Protein AF-A0A7L6A7T1-F1 (afdb_monomer_lite)

Sequence (281 aa):
MQYYQGGQGQIAGPGIGKAQQCAGYIPRSDKIANQECEAVNFLARNPQIRPQFNITKNDPMVLGAKNARNNAESFFQSIGINGGTGSSTQCTTKTETTPAQYTTETCSSLREVGTQQCTMGRTVNIDTDANFQCDQTVNAYENLSCDDSTLACTVTGVQLQCASTSTLCASWASSCCWINVTCNAGGSATVQHGDCCGYSYTKVVSNVSQFLSGVTYNPAGAKITCTNTGSCSMTFENYYCSNPSVSIGHYDNVNSFNMSTSPVFSCTEGGGCEALDARTR

Secondary structure (DSSP, 8-state):
---S-TTS--THHHHHHHHHHHHTPPP-S-HHHHHHHHHHHHHHH-TTTS------TT-HHHHHHHHHHHTHHHHHHHTT---SSSTT---------------------------------------TT----TT-------------TTEEEEEEEEEEE---EEEESSTT--TTSEEEEEE-GGG-EEEEEE-TTS-EEEEEESSGGGGGG-EE-STT--EEEE-TTSEEEEEEEEEETTEEEEEEEEEEEEEEEE-EEEEEEEEEETTSHHHHHTT--

Radius of gyration: 33.88 Å; chains: 1; bounding box: 62×64×99 Å

Structure (mmCIF, N/CA/C/O backbone):
data_AF-A0A7L6A7T1-F1
#
_entry.id   AF-A0A7L6A7T1-F1
#
loop_
_atom_site.group_PDB
_atom_site.id
_atom_site.type_symbol
_atom_site.label_atom_id
_atom_site.label_alt_id
_atom_site.label_comp_id
_atom_site.label_asym_id
_atom_site.label_entit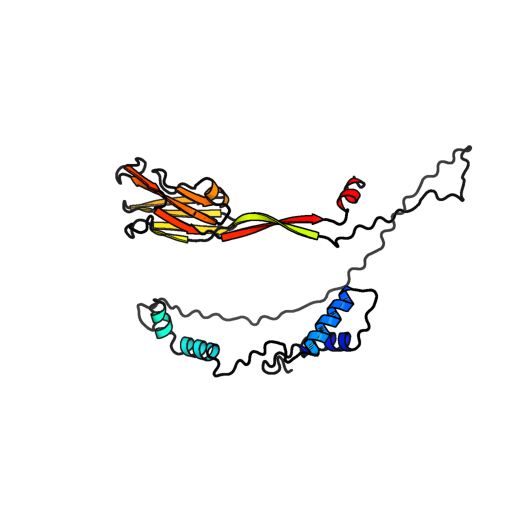y_id
_atom_site.label_seq_id
_atom_site.pdbx_PDB_ins_code
_atom_site.Cartn_x
_atom_site.Cartn_y
_atom_site.Cartn_z
_atom_site.occupancy
_atom_site.B_iso_or_equiv
_atom_site.auth_seq_id
_atom_site.auth_comp_id
_atom_site.auth_asym_id
_atom_site.auth_atom_id
_atom_site.pdbx_PDB_model_num
ATOM 1 N N . MET A 1 1 ? -18.432 -38.131 24.331 1.00 35.09 1 MET A N 1
ATOM 2 C CA . MET A 1 1 ? -18.393 -36.657 24.444 1.00 35.09 1 MET A CA 1
ATOM 3 C C . MET A 1 1 ? -18.720 -36.089 23.076 1.00 35.09 1 MET A C 1
ATOM 5 O O . MET A 1 1 ? -17.991 -36.361 22.132 1.00 35.09 1 MET A O 1
ATOM 9 N N . GLN A 1 2 ? -19.874 -35.440 22.937 1.00 36.31 2 GLN A N 1
ATOM 10 C CA . GLN A 1 2 ? -20.429 -35.034 21.646 1.00 36.31 2 GLN A CA 1
ATOM 11 C C . GLN A 1 2 ? -20.106 -33.551 21.427 1.00 36.31 2 GLN A C 1
ATOM 13 O O . GLN A 1 2 ? -20.861 -32.669 21.825 1.00 36.31 2 GLN A O 1
ATOM 18 N N . TYR A 1 3 ? -18.924 -33.281 20.874 1.00 47.97 3 TYR A N 1
ATOM 19 C CA . TYR A 1 3 ? -18.510 -31.933 20.498 1.00 47.97 3 TYR A CA 1
ATOM 20 C C . TYR A 1 3 ? -19.147 -31.594 19.146 1.00 47.97 3 TYR A C 1
ATOM 22 O O . TYR A 1 3 ? -18.891 -32.272 18.158 1.00 47.97 3 TYR A O 1
ATOM 30 N N . TYR A 1 4 ? -19.996 -30.562 19.141 1.00 47.19 4 TYR A N 1
ATOM 31 C CA . TYR A 1 4 ? -20.752 -30.039 17.996 1.00 47.19 4 TYR A CA 1
ATOM 32 C C . TYR A 1 4 ? -21.776 -31.013 17.376 1.00 47.19 4 TYR A C 1
ATOM 34 O O . TYR A 1 4 ? -21.453 -31.880 16.572 1.00 47.19 4 TYR A O 1
ATOM 42 N N . GLN A 1 5 ? -23.054 -30.801 17.713 1.00 48.88 5 GLN A N 1
ATOM 43 C CA . GLN A 1 5 ? -24.262 -31.462 17.184 1.00 48.88 5 GLN A CA 1
ATOM 44 C C . GLN A 1 5 ? -24.463 -31.233 15.663 1.00 48.88 5 GLN A C 1
ATOM 46 O O . GLN A 1 5 ? -25.400 -30.562 15.233 1.00 48.88 5 GLN A O 1
ATOM 51 N N . GLY A 1 6 ? -23.552 -31.736 14.827 1.00 52.94 6 GLY A N 1
ATOM 52 C CA . GLY A 1 6 ? -23.732 -31.852 13.375 1.00 52.94 6 GLY A CA 1
ATOM 53 C C . GLY A 1 6 ? -23.963 -30.543 12.609 1.00 52.94 6 GLY A C 1
ATOM 54 O O . GLY A 1 6 ? -24.599 -30.573 11.563 1.00 52.94 6 GLY A O 1
ATOM 55 N N . GLY A 1 7 ? -23.493 -29.396 13.112 1.00 51.34 7 GLY A N 1
ATOM 56 C CA . GLY A 1 7 ? -23.615 -28.117 12.399 1.00 51.34 7 GLY A CA 1
ATOM 57 C C . GLY A 1 7 ? -24.994 -27.449 12.477 1.00 51.34 7 GLY A C 1
ATOM 58 O O . GLY A 1 7 ? -25.223 -26.467 11.783 1.00 51.34 7 GLY A O 1
ATOM 59 N N . GLN A 1 8 ? -25.898 -27.890 13.360 1.00 52.53 8 GLN A N 1
ATOM 60 C CA . GLN A 1 8 ? -27.244 -27.302 13.504 1.00 52.53 8 GLN A CA 1
ATOM 61 C C . GLN A 1 8 ? -27.285 -25.918 14.196 1.00 52.53 8 GLN A C 1
ATOM 63 O O . GLN A 1 8 ? -28.316 -25.508 14.730 1.00 52.53 8 GLN A O 1
ATOM 68 N N . GLY A 1 9 ? -26.165 -25.188 14.263 1.00 53.06 9 GLY A N 1
ATOM 69 C CA . GLY A 1 9 ? -26.117 -23.851 14.874 1.00 53.06 9 GLY A CA 1
ATOM 70 C C . GLY A 1 9 ? -26.497 -23.807 16.366 1.00 53.06 9 GLY A C 1
ATOM 71 O O . GLY A 1 9 ? -26.798 -22.739 16.907 1.00 53.06 9 GLY A O 1
ATOM 72 N N . GLN A 1 10 ? -26.524 -24.945 17.067 1.00 53.91 10 GLN A N 1
ATOM 73 C CA . GLN A 1 10 ? -26.801 -24.988 18.502 1.00 53.91 10 GLN A CA 1
ATOM 74 C C . GLN A 1 10 ? -25.532 -24.678 19.309 1.00 53.91 10 GLN A C 1
ATOM 76 O O . GLN A 1 10 ? -24.832 -25.568 19.784 1.00 53.91 10 GLN A O 1
ATOM 81 N N . ILE A 1 11 ? -25.296 -23.385 19.545 1.00 55.25 11 ILE A N 1
ATOM 82 C CA . ILE A 1 11 ? -24.366 -22.860 20.568 1.00 55.25 11 ILE A CA 1
ATOM 83 C C . ILE A 1 11 ? -24.752 -23.268 22.004 1.00 55.25 11 ILE A C 1
ATOM 85 O O . ILE A 1 11 ? -24.027 -22.991 22.954 1.00 55.25 11 ILE A O 1
ATOM 89 N N . ALA A 1 12 ? -25.892 -23.947 22.169 1.00 55.72 12 ALA A N 1
ATOM 90 C CA . ALA A 1 12 ? -26.369 -24.441 23.447 1.00 55.72 12 ALA A CA 1
ATOM 91 C C . ALA A 1 12 ? -25.418 -25.464 24.084 1.00 55.72 12 ALA A C 1
ATOM 93 O O . ALA A 1 12 ? -25.418 -25.551 25.293 1.00 55.72 12 ALA A O 1
ATOM 94 N N . GLY A 1 13 ? -24.582 -26.199 23.340 1.00 58.09 13 GLY A N 1
ATOM 95 C CA . GLY A 1 13 ? -23.647 -27.163 23.947 1.00 58.09 13 GLY A CA 1
ATOM 96 C C . GLY A 1 13 ? -22.608 -26.506 24.877 1.00 58.09 13 GLY A C 1
ATOM 97 O O . GLY A 1 13 ? -22.586 -26.819 26.065 1.00 58.09 13 GLY A O 1
ATOM 98 N N . PRO A 1 14 ? -21.783 -25.565 24.379 1.00 53.62 14 PRO A N 1
ATOM 99 C CA . PRO A 1 14 ? -20.828 -24.811 25.204 1.00 53.62 14 PRO A CA 1
ATOM 100 C C . PRO A 1 14 ? -21.473 -23.725 26.085 1.00 53.62 14 PRO A C 1
ATOM 102 O O . PRO A 1 14 ? -20.856 -23.268 27.041 1.00 53.62 14 PRO A O 1
ATOM 105 N N . GLY A 1 15 ? -22.701 -23.296 25.768 1.00 59.22 15 GLY A N 1
ATOM 106 C CA . GLY A 1 15 ? -23.404 -22.197 26.442 1.00 59.22 15 GLY A CA 1
ATOM 107 C C . GLY A 1 15 ? -24.593 -22.607 27.317 1.00 59.22 15 GLY A C 1
ATOM 108 O O . GLY A 1 15 ? -25.330 -21.723 27.757 1.00 59.22 15 GLY A O 1
ATOM 109 N N . ILE A 1 16 ? -24.819 -23.908 27.567 1.00 70.25 16 ILE A N 1
ATOM 110 C CA . ILE A 1 16 ? -26.047 -24.387 28.233 1.00 70.25 16 ILE A CA 1
ATOM 111 C C . ILE A 1 16 ? -26.211 -23.791 29.629 1.00 70.25 16 ILE A C 1
ATOM 113 O O . ILE A 1 16 ? -27.320 -23.431 30.009 1.00 70.25 16 ILE A O 1
ATOM 117 N N . GLY A 1 17 ? -25.101 -23.621 30.355 1.00 71.38 17 GLY A N 1
ATOM 118 C CA . GLY A 1 17 ? -25.102 -23.050 31.699 1.00 71.38 17 GLY A CA 1
ATOM 119 C C . GLY A 1 17 ? -25.597 -21.605 31.707 1.00 71.38 17 GLY A C 1
ATOM 120 O O . GLY A 1 17 ? -26.516 -21.281 32.453 1.00 71.38 17 GLY A O 1
ATOM 121 N N . LYS A 1 18 ? -25.068 -20.750 30.820 1.00 75.00 18 LYS A N 1
ATOM 122 C CA . LYS A 1 18 ? -25.508 -19.348 30.701 1.00 75.00 18 LYS A CA 1
ATOM 123 C C . LYS A 1 18 ? -26.944 -19.254 30.174 1.00 75.00 18 LYS A C 1
ATOM 125 O O . LYS A 1 18 ? -27.714 -18.433 30.662 1.00 75.00 18 LYS A O 1
ATOM 130 N N . ALA A 1 19 ? -27.340 -20.125 29.241 1.00 75.62 19 ALA A N 1
ATOM 131 C CA . ALA A 1 19 ? -28.717 -20.188 28.747 1.00 75.62 19 ALA A CA 1
ATOM 132 C C . ALA A 1 19 ? -29.717 -20.588 29.847 1.00 75.62 19 ALA A C 1
ATOM 134 O O . ALA A 1 19 ? -30.770 -19.969 29.968 1.00 75.62 19 ALA A O 1
ATOM 135 N N . GLN A 1 20 ? -29.380 -21.571 30.686 1.00 78.75 20 GLN A N 1
ATOM 136 C CA . GLN A 1 20 ? -30.202 -21.979 31.831 1.00 78.75 20 GLN A CA 1
ATOM 137 C C . GLN A 1 20 ? -30.249 -20.902 32.922 1.00 78.75 20 GLN A C 1
ATOM 139 O O . GLN A 1 20 ? -31.320 -20.628 33.457 1.00 78.75 20 GLN A O 1
ATOM 144 N N . GLN A 1 21 ? -29.117 -20.257 33.216 1.00 81.12 21 GLN A N 1
ATOM 145 C CA . GLN A 1 21 ? -29.049 -19.150 34.176 1.00 81.12 21 GLN A CA 1
ATOM 146 C C . GLN A 1 21 ? -29.912 -17.961 33.737 1.00 81.12 21 GLN A C 1
ATOM 148 O O . GLN A 1 21 ? -30.674 -17.426 34.539 1.00 81.12 21 GLN A O 1
ATOM 153 N N . CYS A 1 22 ? -29.844 -17.576 32.460 1.00 84.56 22 CYS A N 1
ATOM 154 C CA . CYS A 1 22 ? -30.626 -16.461 31.933 1.00 84.56 22 CYS A CA 1
ATOM 155 C C . CYS A 1 22 ? -32.105 -16.800 31.694 1.00 84.56 22 CYS A C 1
ATOM 157 O O . CYS A 1 22 ?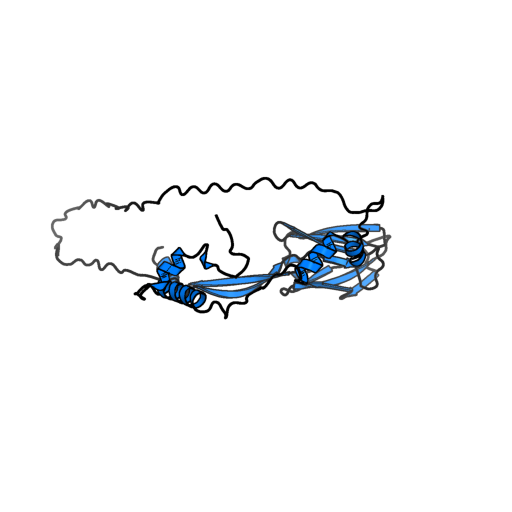 -32.936 -15.893 31.714 1.00 84.56 22 CYS A O 1
ATOM 159 N N . ALA A 1 23 ? -32.470 -18.077 31.534 1.00 81.19 23 ALA A N 1
ATOM 160 C CA . ALA A 1 23 ? -33.864 -18.491 31.353 1.00 81.19 23 ALA A CA 1
ATOM 161 C C . ALA A 1 23 ? -34.757 -18.178 32.569 1.00 81.19 23 ALA A C 1
ATOM 163 O O . ALA A 1 23 ? -35.944 -17.906 32.394 1.00 81.19 23 ALA A O 1
ATOM 164 N N . GLY A 1 24 ? -34.192 -18.209 33.783 1.00 81.06 24 GLY A N 1
ATOM 165 C CA . GLY A 1 24 ? -34.877 -17.869 35.038 1.00 81.06 24 GLY A CA 1
ATOM 166 C C . GLY A 1 24 ? -34.489 -16.506 35.621 1.00 81.06 24 GLY A C 1
ATOM 167 O O . GLY A 1 24 ? -34.854 -16.205 36.757 1.00 81.06 24 GLY A O 1
ATOM 168 N N . TYR A 1 25 ? -33.716 -15.703 34.887 1.00 83.81 25 TYR A N 1
ATOM 169 C CA . TYR A 1 25 ? -33.207 -14.427 35.379 1.00 83.81 25 TYR A CA 1
ATOM 170 C C . TYR A 1 25 ? -34.323 -13.378 35.465 1.00 83.81 25 TYR A C 1
ATOM 172 O O . TYR A 1 25 ? -35.0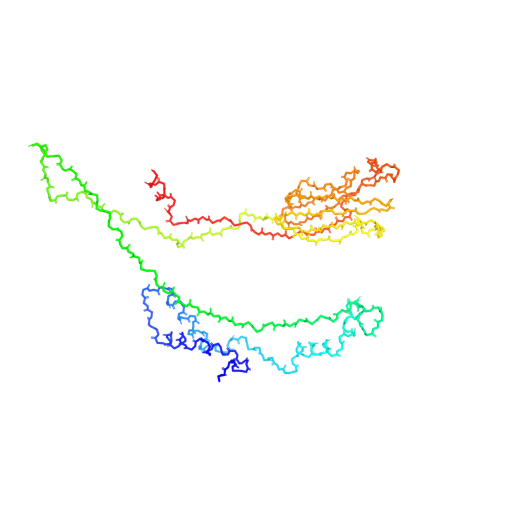42 -13.133 34.497 1.00 83.81 25 TYR A O 1
ATOM 180 N N . ILE A 1 26 ? -34.448 -12.745 36.634 1.00 84.62 26 ILE A N 1
ATOM 181 C CA . ILE A 1 26 ? -35.367 -11.629 36.878 1.00 84.62 26 ILE A CA 1
ATOM 182 C C . ILE A 1 26 ? -34.528 -10.346 36.879 1.00 84.62 26 ILE A C 1
ATOM 184 O O . ILE A 1 26 ? -33.598 -10.282 37.688 1.00 84.62 26 ILE A O 1
ATOM 188 N N . PRO A 1 27 ? -34.842 -9.343 36.035 1.00 84.12 27 PRO A N 1
ATOM 189 C CA . PRO A 1 27 ? -34.082 -8.102 35.966 1.00 84.12 27 PRO A CA 1
ATOM 190 C C . PRO A 1 27 ? -33.928 -7.403 37.321 1.00 84.12 27 PRO A C 1
ATOM 192 O O . PRO A 1 27 ? -34.887 -7.302 38.090 1.00 84.12 27 PRO A O 1
ATOM 195 N N . ARG A 1 28 ? -32.717 -6.919 37.618 1.00 80.06 28 ARG A N 1
ATOM 196 C CA . ARG A 1 28 ? -32.387 -6.183 38.857 1.00 80.06 28 ARG A CA 1
ATOM 197 C C . ARG A 1 28 ? -31.705 -4.851 38.526 1.00 80.06 28 ARG A C 1
ATOM 199 O O . ARG A 1 28 ? -31.770 -4.382 37.395 1.00 80.06 28 ARG A O 1
ATOM 206 N N . SER A 1 29 ? -31.081 -4.208 39.511 1.00 88.25 29 SER A N 1
ATOM 207 C CA . SER A 1 29 ? -30.381 -2.926 39.337 1.00 88.25 29 SER A CA 1
ATOM 208 C C . SER A 1 29 ? -29.180 -2.991 38.383 1.00 88.25 29 SER A C 1
ATOM 210 O O . SER A 1 29 ? -28.767 -1.956 37.865 1.00 88.25 29 SER A O 1
ATOM 212 N N . ASP A 1 30 ? -28.631 -4.182 38.135 1.00 86.44 30 ASP A N 1
ATOM 213 C CA . ASP A 1 30 ? -27.518 -4.394 37.212 1.00 86.44 30 ASP A CA 1
ATOM 214 C C . ASP A 1 30 ? -27.997 -4.379 35.752 1.00 86.44 30 ASP A C 1
ATOM 216 O O . ASP A 1 30 ? -28.515 -5.364 35.220 1.00 86.44 30 ASP A O 1
ATOM 220 N N . LYS A 1 31 ? -27.812 -3.231 35.095 1.00 82.88 31 LYS A N 1
ATOM 221 C CA . LYS A 1 31 ? -28.214 -3.022 33.700 1.00 82.88 31 LYS A CA 1
ATOM 222 C C . LYS A 1 31 ? -27.443 -3.910 32.719 1.00 82.88 31 LYS A C 1
ATOM 224 O O . LYS A 1 31 ? -28.012 -4.288 31.698 1.00 82.88 31 LYS A O 1
ATOM 229 N N . ILE A 1 32 ? -26.193 -4.257 33.029 1.00 80.88 32 ILE A N 1
ATOM 230 C CA . ILE A 1 32 ? -25.344 -5.081 32.161 1.00 80.88 32 ILE A CA 1
ATOM 231 C C . ILE A 1 32 ? -25.842 -6.525 32.208 1.00 80.88 32 ILE A C 1
ATOM 233 O O . ILE A 1 32 ? -26.124 -7.116 31.166 1.00 80.88 32 ILE A O 1
ATOM 237 N N . ALA A 1 33 ? -26.066 -7.065 33.408 1.00 79.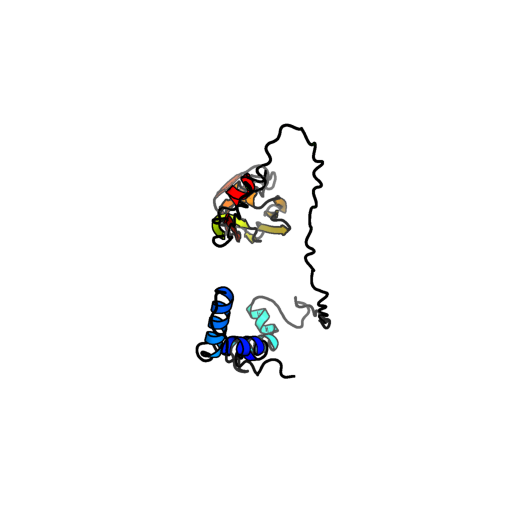00 33 ALA A N 1
ATOM 238 C CA . ALA A 1 33 ? -26.611 -8.411 33.571 1.00 79.00 33 ALA A CA 1
ATOM 239 C C . ALA A 1 33 ? -28.017 -8.561 32.953 1.00 79.00 33 ALA A C 1
ATOM 241 O O . ALA A 1 33 ? -28.321 -9.602 32.362 1.00 79.00 33 ALA A O 1
ATOM 242 N N . ASN A 1 34 ? -28.851 -7.515 33.027 1.00 85.12 34 ASN A N 1
ATOM 243 C CA . ASN A 1 34 ? -30.158 -7.486 32.364 1.00 85.12 34 ASN A CA 1
ATOM 244 C C . ASN A 1 34 ? -30.016 -7.617 30.840 1.00 85.12 34 ASN A C 1
ATOM 246 O O . ASN A 1 34 ? -30.621 -8.506 30.240 1.00 85.12 34 ASN A O 1
ATOM 250 N N . GLN A 1 35 ? -29.179 -6.776 30.227 1.00 88.12 35 GLN A N 1
ATOM 251 C CA . GLN A 1 35 ? -28.970 -6.766 28.779 1.00 88.12 35 GLN A CA 1
ATOM 252 C C . GLN A 1 35 ? -28.359 -8.083 28.275 1.00 88.12 35 GLN A C 1
ATOM 254 O O . GLN A 1 35 ? -28.774 -8.612 27.241 1.00 88.12 35 GLN A O 1
ATOM 259 N N . GLU A 1 36 ? -27.405 -8.651 29.017 1.00 84.12 36 GLU A N 1
ATOM 260 C CA . GLU A 1 36 ? -26.810 -9.946 28.684 1.00 84.12 36 GLU A CA 1
ATOM 261 C C . GLU A 1 36 ? -27.856 -11.063 28.653 1.00 84.12 36 GLU A C 1
ATOM 263 O O . GLU A 1 36 ? -27.923 -11.832 27.689 1.00 84.12 36 GLU A O 1
ATOM 268 N N . CYS A 1 37 ? -28.686 -11.169 29.693 1.00 87.62 37 CYS A N 1
ATOM 269 C CA . CYS A 1 37 ? -29.686 -12.227 29.752 1.00 87.62 37 CYS A CA 1
ATOM 270 C C . CYS A 1 37 ? -30.842 -12.016 28.771 1.00 87.62 37 CYS A C 1
ATOM 272 O O . CYS A 1 37 ? -31.391 -13.001 28.271 1.00 87.62 37 CYS A O 1
ATOM 274 N N . GLU A 1 38 ? -31.169 -10.775 28.415 1.00 85.56 38 GLU A N 1
ATOM 275 C CA . GLU A 1 38 ? -32.084 -10.475 27.309 1.00 85.56 38 GLU A CA 1
ATOM 276 C C . GLU A 1 38 ? -31.533 -10.967 25.968 1.00 85.56 38 GLU A C 1
ATOM 278 O O . GLU A 1 38 ? -32.238 -11.670 25.240 1.00 85.56 38 GLU A O 1
ATOM 283 N N . ALA A 1 39 ? -30.262 -10.690 25.665 1.00 83.31 39 ALA A N 1
ATOM 284 C CA . ALA A 1 39 ? -29.622 -11.149 24.434 1.00 83.31 39 ALA A CA 1
ATOM 285 C C . ALA A 1 39 ? -29.552 -12.685 24.360 1.00 83.31 39 ALA A C 1
ATOM 287 O O . ALA A 1 39 ? -29.892 -13.282 23.335 1.00 83.31 39 ALA A O 1
ATOM 288 N N . VAL A 1 40 ? -29.177 -13.346 25.461 1.00 83.88 40 VAL A N 1
ATOM 289 C CA . VAL A 1 40 ? -29.134 -14.817 25.545 1.00 83.88 40 VAL A CA 1
ATOM 290 C C . VAL A 1 40 ? -30.527 -15.419 25.338 1.00 83.88 40 VAL A C 1
ATOM 292 O O . VAL A 1 40 ? -30.684 -16.353 24.547 1.00 83.88 40 VAL A O 1
ATOM 295 N N . ASN A 1 41 ? -31.554 -14.866 25.986 1.00 83.31 41 ASN A N 1
ATOM 296 C CA . ASN A 1 41 ? -32.933 -15.334 25.834 1.00 83.31 41 ASN A CA 1
ATOM 297 C C . ASN A 1 41 ? -33.485 -15.071 24.428 1.00 83.31 41 ASN A C 1
ATOM 299 O O . ASN A 1 41 ? -34.208 -15.913 23.889 1.00 83.31 41 ASN A O 1
ATOM 303 N N . PHE A 1 42 ? -33.121 -13.949 23.808 1.00 83.06 42 PHE A N 1
ATOM 304 C CA . PHE A 1 42 ? -33.477 -13.644 22.427 1.00 83.06 42 PHE A CA 1
ATOM 305 C C . PHE A 1 42 ? -32.893 -14.684 21.464 1.00 83.06 42 PHE A C 1
ATOM 307 O O . PHE A 1 42 ? -33.628 -15.250 20.653 1.00 83.06 42 PHE A O 1
ATOM 314 N N . LEU A 1 43 ? -31.603 -15.004 21.591 1.00 77.50 43 LEU A N 1
ATOM 315 C CA . LEU A 1 43 ? -30.941 -16.010 20.755 1.00 77.50 43 LEU A CA 1
ATOM 316 C C . LEU A 1 43 ? -31.502 -17.423 20.980 1.00 77.50 43 LEU A C 1
ATOM 318 O O . LEU A 1 43 ? -31.633 -18.188 20.022 1.00 77.50 43 LEU A O 1
ATOM 322 N N . ALA A 1 44 ? -31.856 -17.767 22.222 1.00 76.62 44 ALA A N 1
ATOM 323 C CA . ALA A 1 44 ? -32.414 -19.071 22.578 1.00 76.62 44 ALA A CA 1
ATOM 324 C C . ALA A 1 44 ? -33.847 -19.275 22.056 1.00 76.62 44 ALA A C 1
ATOM 326 O O . ALA A 1 44 ? -34.188 -20.371 21.611 1.00 76.62 44 ALA A O 1
ATOM 327 N N . ARG A 1 45 ? -34.685 -18.230 22.087 1.00 77.56 45 ARG A N 1
ATOM 328 C CA . ARG A 1 45 ? -36.097 -18.295 21.663 1.00 77.56 45 ARG A CA 1
ATOM 329 C C . ARG A 1 45 ? -36.302 -18.117 20.163 1.00 77.56 45 ARG A C 1
ATOM 331 O O . ARG A 1 45 ? -37.347 -18.508 19.655 1.00 77.56 45 ARG A O 1
ATOM 338 N N . ASN A 1 46 ? -35.309 -17.585 19.452 1.00 72.69 46 ASN A N 1
ATOM 339 C CA . ASN A 1 46 ? -35.399 -17.312 18.018 1.00 72.69 46 ASN A CA 1
ATOM 340 C C . ASN A 1 46 ? -34.417 -18.155 17.181 1.00 72.69 46 ASN A C 1
ATOM 342 O O . ASN A 1 46 ? -33.669 -17.609 16.366 1.00 72.69 46 ASN A O 1
ATOM 346 N N . PRO A 1 47 ? -34.402 -19.499 17.313 1.00 67.31 47 PRO A N 1
ATOM 347 C CA . PRO A 1 47 ? -33.421 -20.326 16.620 1.00 67.31 47 PRO A CA 1
ATOM 348 C C . PRO A 1 47 ? -33.585 -20.321 15.094 1.00 67.31 47 PRO A C 1
ATOM 350 O O . PRO A 1 47 ? -32.614 -20.610 14.397 1.00 67.31 47 PRO A O 1
ATOM 353 N N . GLN A 1 48 ? -34.782 -19.987 14.600 1.00 64.56 48 GLN A N 1
ATOM 354 C CA . GLN A 1 48 ? -35.151 -19.949 13.180 1.00 64.56 48 GLN A CA 1
ATOM 355 C C . GLN A 1 48 ? -34.778 -18.630 12.480 1.00 64.56 48 GLN A C 1
ATOM 357 O O . GLN A 1 48 ? -34.682 -18.597 11.262 1.00 64.56 48 GLN A O 1
ATOM 362 N N . ILE A 1 49 ? -34.558 -17.546 13.237 1.00 66.88 49 ILE A N 1
ATOM 363 C CA . ILE A 1 49 ? -34.165 -16.230 12.689 1.00 66.88 49 ILE A CA 1
ATOM 364 C C . ILE A 1 49 ? -32.640 -16.156 12.508 1.00 66.88 49 ILE A C 1
ATOM 366 O O . ILE A 1 49 ? -32.107 -15.287 11.823 1.00 66.88 49 ILE A O 1
ATOM 370 N N . ARG A 1 50 ? -31.909 -17.097 13.113 1.00 65.19 50 ARG A N 1
ATOM 371 C CA . ARG A 1 50 ? -30.465 -17.211 12.935 1.00 65.19 50 ARG A CA 1
ATOM 372 C C . ARG A 1 50 ? -30.181 -17.765 11.538 1.00 65.19 50 ARG A C 1
ATOM 374 O O . ARG A 1 50 ? -30.780 -18.783 11.189 1.00 65.19 50 ARG A O 1
ATOM 381 N N . PRO A 1 51 ? -29.253 -17.171 10.770 1.00 61.34 51 PRO A N 1
ATOM 382 C CA . PRO A 1 51 ? -28.783 -17.761 9.525 1.00 61.34 51 PRO A CA 1
ATOM 383 C C . PRO A 1 51 ? -28.302 -19.194 9.778 1.00 61.34 51 PRO A C 1
ATOM 385 O O . PRO A 1 51 ? -27.291 -19.418 10.445 1.00 61.34 51 PRO A O 1
ATOM 388 N N . GLN A 1 52 ? -29.065 -20.177 9.301 1.00 62.41 52 GLN A N 1
ATOM 389 C CA . GLN A 1 52 ? -28.668 -21.576 9.359 1.00 62.41 52 GLN A CA 1
ATOM 390 C C . GLN A 1 52 ? -27.905 -21.899 8.082 1.00 62.41 52 GLN A C 1
ATOM 392 O O . GLN A 1 52 ? -28.475 -21.950 6.994 1.00 62.41 52 GLN A O 1
ATOM 397 N N . PHE A 1 53 ? -26.601 -22.111 8.216 1.00 65.56 53 PHE A N 1
ATOM 398 C CA . PHE A 1 53 ? -25.773 -22.566 7.109 1.00 65.56 53 PHE A CA 1
ATOM 399 C C . PHE A 1 53 ? -25.856 -24.088 7.037 1.00 65.56 53 PHE A C 1
ATOM 401 O O . PHE A 1 53 ? -25.281 -24.793 7.865 1.00 65.56 53 PHE A O 1
ATOM 408 N N . ASN A 1 54 ? -26.593 -24.603 6.055 1.00 64.62 54 ASN A N 1
ATOM 409 C CA . ASN A 1 54 ? -26.650 -26.037 5.803 1.00 64.62 54 ASN A CA 1
ATOM 410 C C . ASN A 1 54 ? -25.491 -26.448 4.887 1.00 64.62 54 ASN A C 1
ATOM 412 O O . ASN A 1 54 ? -25.648 -26.555 3.671 1.00 64.62 54 ASN A O 1
ATOM 416 N N . ILE A 1 55 ? -24.314 -26.655 5.479 1.00 66.88 55 ILE A N 1
ATOM 417 C CA . ILE A 1 55 ? -23.129 -27.103 4.743 1.00 66.88 55 ILE A CA 1
ATOM 418 C C . ILE A 1 55 ? -23.265 -28.606 4.497 1.00 66.88 55 ILE A C 1
ATOM 420 O O . ILE A 1 55 ? -22.980 -29.436 5.361 1.00 66.88 55 ILE A O 1
ATOM 424 N N . THR A 1 56 ? -23.723 -28.970 3.303 1.00 75.19 56 THR A N 1
ATOM 425 C CA . THR A 1 56 ? -23.848 -30.375 2.896 1.00 75.19 56 THR A CA 1
ATOM 426 C C . THR A 1 56 ? -22.628 -30.830 2.096 1.00 75.19 56 THR A C 1
ATOM 428 O O . THR A 1 56 ? -21.844 -30.030 1.591 1.00 75.19 56 THR A O 1
ATOM 431 N N . LYS A 1 57 ? -22.474 -32.146 1.896 1.00 70.81 57 LYS A N 1
ATOM 432 C CA . LYS A 1 57 ? -21.412 -32.701 1.031 1.00 70.81 57 LYS A CA 1
ATOM 433 C C . LYS A 1 57 ? -21.461 -32.203 -0.424 1.00 70.81 57 LYS A C 1
ATOM 435 O O . LYS A 1 57 ? -20.466 -32.374 -1.126 1.00 70.81 57 LYS A O 1
ATOM 440 N N . ASN A 1 58 ? -22.605 -31.651 -0.836 1.00 79.88 58 ASN A N 1
ATOM 441 C CA . ASN A 1 58 ? -22.883 -31.118 -2.165 1.00 79.88 58 ASN A CA 1
ATOM 442 C C . ASN A 1 58 ? -22.852 -29.579 -2.199 1.00 79.88 58 ASN A C 1
ATOM 444 O O . ASN A 1 58 ? -23.202 -28.995 -3.219 1.00 79.88 58 ASN A O 1
ATOM 448 N N . ASP A 1 59 ? -22.479 -28.920 -1.098 1.00 80.75 59 ASP A N 1
ATOM 449 C CA . ASP A 1 59 ? -22.308 -27.470 -1.064 1.00 80.75 59 ASP A CA 1
ATOM 450 C C . ASP A 1 59 ? -21.250 -27.047 -2.110 1.00 80.75 59 ASP A C 1
ATOM 452 O O . ASP A 1 59 ? -20.175 -27.657 -2.150 1.00 80.75 59 ASP A O 1
ATOM 456 N N . PRO A 1 60 ? -21.516 -26.039 -2.962 1.00 79.25 60 PRO A N 1
ATOM 457 C CA . PRO A 1 60 ? -20.584 -25.586 -3.995 1.00 79.25 60 PRO A CA 1
ATOM 458 C C . PRO A 1 60 ? -19.186 -25.238 -3.473 1.00 79.25 60 PRO A C 1
ATOM 460 O O . PRO A 1 60 ? -18.205 -25.513 -4.161 1.00 79.25 60 PRO A O 1
ATOM 463 N N . MET A 1 61 ? -19.064 -24.703 -2.254 1.00 77.19 61 MET A N 1
ATOM 464 C CA . MET A 1 61 ? -17.763 -24.433 -1.630 1.00 77.19 61 MET A CA 1
ATOM 465 C C . MET A 1 61 ? -17.037 -25.731 -1.263 1.00 77.19 61 MET A C 1
ATOM 467 O O . MET A 1 61 ? -15.837 -25.866 -1.503 1.00 77.19 61 MET A O 1
ATOM 471 N N . VAL A 1 62 ? -17.761 -26.717 -0.724 1.00 82.12 62 VAL A N 1
ATOM 472 C CA . VAL A 1 62 ? -17.207 -28.035 -0.365 1.00 82.12 62 VAL A CA 1
ATOM 473 C C . VAL A 1 62 ? -16.814 -28.819 -1.617 1.00 82.12 62 VAL A C 1
ATOM 475 O O . VAL A 1 62 ? -15.766 -29.468 -1.641 1.00 82.12 62 VAL A O 1
ATOM 478 N N . LEU A 1 63 ? -17.631 -28.761 -2.668 1.00 84.25 63 LEU A N 1
ATOM 479 C CA . LEU A 1 63 ? -17.340 -29.381 -3.959 1.00 84.25 63 LEU A CA 1
ATOM 480 C C . LEU A 1 63 ? -16.180 -28.682 -4.667 1.00 84.25 63 LEU A C 1
ATOM 482 O O . LEU A 1 63 ? -15.297 -29.369 -5.173 1.00 84.25 63 LEU A O 1
ATOM 486 N N . GLY A 1 64 ? -16.139 -27.349 -4.648 1.00 78.25 64 GLY A N 1
ATOM 487 C CA . GLY A 1 64 ? -15.042 -26.553 -5.196 1.00 78.25 64 GLY A CA 1
ATOM 488 C C . GLY A 1 64 ? -13.715 -26.873 -4.514 1.00 78.25 64 GLY A C 1
ATOM 489 O O . GLY A 1 64 ? -12.737 -27.177 -5.192 1.00 78.25 64 GLY A O 1
ATOM 490 N N . ALA A 1 65 ? -13.698 -26.935 -3.180 1.00 78.75 65 ALA A N 1
ATOM 491 C CA . ALA A 1 65 ? -12.514 -27.323 -2.415 1.00 78.75 65 ALA A CA 1
ATOM 492 C C . ALA A 1 65 ? -12.068 -28.767 -2.707 1.00 78.75 65 ALA A C 1
ATOM 494 O O . ALA A 1 65 ? -10.876 -29.031 -2.869 1.00 78.75 65 ALA A O 1
ATOM 495 N N . LYS A 1 66 ? -13.008 -29.719 -2.818 1.00 80.38 66 LYS A N 1
ATOM 496 C CA . LYS A 1 66 ? -12.693 -31.108 -3.200 1.00 80.38 66 LYS A CA 1
ATOM 497 C C . LYS A 1 66 ? -12.159 -31.207 -4.626 1.00 80.38 66 LYS A C 1
ATOM 499 O O . LYS A 1 66 ? -11.230 -31.971 -4.863 1.00 80.38 66 LYS A O 1
ATOM 504 N N . ASN A 1 67 ? -12.731 -30.453 -5.559 1.00 78.50 67 ASN A N 1
ATOM 505 C CA . ASN A 1 67 ? -12.294 -30.434 -6.948 1.00 78.50 67 ASN A CA 1
ATOM 506 C C . ASN A 1 67 ? -10.890 -29.826 -7.063 1.00 78.50 67 ASN A C 1
ATOM 508 O O . ASN A 1 67 ? -10.011 -30.466 -7.627 1.00 78.50 67 ASN A O 1
ATOM 512 N N . ALA A 1 68 ? -10.643 -28.681 -6.422 1.00 73.88 68 ALA A N 1
ATOM 513 C CA . ALA A 1 68 ? -9.318 -28.067 -6.364 1.00 73.88 68 ALA A CA 1
ATOM 514 C C . ALA A 1 68 ? -8.279 -29.001 -5.723 1.00 73.88 68 ALA A C 1
ATOM 516 O O . ALA A 1 68 ? -7.159 -29.097 -6.206 1.00 73.88 68 ALA A O 1
ATOM 517 N N . ARG A 1 69 ? -8.649 -29.751 -4.676 1.00 74.19 69 ARG A N 1
ATOM 518 C CA . ARG A 1 69 ? -7.762 -30.752 -4.063 1.00 74.19 69 ARG A CA 1
ATOM 519 C C . ARG A 1 69 ? -7.461 -31.929 -4.996 1.00 74.19 69 ARG A C 1
ATOM 521 O O . ARG A 1 69 ? -6.316 -32.361 -5.066 1.00 74.19 69 ARG A O 1
ATOM 528 N N . ASN A 1 70 ? -8.474 -32.472 -5.668 1.00 77.44 70 ASN A N 1
ATOM 529 C CA . ASN A 1 70 ? -8.325 -33.666 -6.505 1.00 77.44 70 ASN A CA 1
ATOM 530 C C . ASN A 1 70 ? -7.707 -33.358 -7.878 1.00 77.44 70 ASN A C 1
ATOM 532 O O . ASN A 1 70 ? -7.062 -34.225 -8.453 1.00 77.44 70 ASN A O 1
ATOM 536 N N . ASN A 1 71 ? -7.880 -32.133 -8.382 1.00 70.81 71 ASN A N 1
ATOM 537 C CA . ASN A 1 71 ? -7.408 -31.672 -9.690 1.00 70.81 71 ASN A CA 1
ATOM 538 C C . ASN A 1 71 ? -6.479 -30.458 -9.547 1.00 70.81 71 ASN A C 1
ATOM 540 O O . ASN A 1 71 ? -6.542 -29.514 -10.341 1.00 70.81 71 ASN A O 1
ATOM 544 N N . ALA A 1 72 ? -5.633 -30.481 -8.515 1.00 66.25 72 ALA A N 1
ATOM 545 C CA . ALA A 1 72 ? -4.778 -29.366 -8.121 1.00 66.25 72 ALA A CA 1
ATOM 546 C C . ALA A 1 72 ? -3.956 -28.810 -9.291 1.00 66.25 72 ALA A C 1
ATOM 548 O O . ALA A 1 72 ? -3.865 -27.601 -9.455 1.00 66.25 72 ALA A O 1
ATOM 549 N N . GLU A 1 73 ? -3.447 -29.684 -10.161 1.00 70.31 73 GLU A N 1
ATOM 550 C CA . GLU A 1 73 ? -2.691 -29.316 -11.360 1.00 70.31 73 GLU A CA 1
ATOM 551 C C . GLU A 1 73 ? -3.459 -28.359 -12.289 1.00 70.31 73 GLU A C 1
ATOM 553 O O . GLU A 1 73 ? -2.987 -27.265 -12.591 1.00 70.31 73 GLU A O 1
ATOM 558 N N . SER A 1 74 ? -4.686 -28.726 -12.666 1.00 67.19 74 SER A N 1
ATOM 559 C CA . SER A 1 74 ? -5.546 -27.900 -13.525 1.00 67.19 74 SER A CA 1
ATOM 560 C C . SER A 1 74 ? -5.973 -26.589 -12.855 1.00 67.19 74 SER A C 1
ATOM 562 O O . SER A 1 74 ? -6.080 -25.554 -13.512 1.00 67.19 74 SER A O 1
ATOM 564 N N . PHE A 1 75 ? -6.168 -26.612 -11.532 1.00 70.19 75 PHE A N 1
ATOM 565 C CA . PHE A 1 75 ? -6.503 -25.419 -10.764 1.00 70.19 75 PHE A CA 1
ATOM 566 C C . PHE A 1 75 ? -5.328 -24.438 -10.733 1.00 70.19 75 PHE A C 1
ATOM 568 O O . PHE A 1 75 ? -5.520 -23.255 -11.008 1.00 70.19 75 PHE A O 1
ATOM 575 N N . PHE A 1 76 ? -4.107 -24.921 -10.485 1.00 68.81 76 PHE A N 1
ATOM 576 C CA . PHE A 1 76 ? -2.901 -24.093 -10.516 1.00 68.81 76 PHE A CA 1
ATOM 577 C C . PHE A 1 76 ? -2.659 -23.500 -11.908 1.00 68.81 76 PHE A C 1
ATOM 579 O O . PHE A 1 76 ? -2.412 -22.298 -12.015 1.00 68.81 76 PHE A O 1
ATOM 586 N N . GLN A 1 77 ? -2.845 -24.285 -12.974 1.00 70.00 77 GLN A N 1
ATOM 587 C CA . GLN A 1 77 ? -2.738 -23.786 -14.350 1.00 70.00 77 GLN A CA 1
ATOM 588 C C . GLN A 1 77 ? -3.756 -22.673 -14.639 1.00 70.00 77 GLN A C 1
ATOM 590 O O . GLN A 1 77 ? -3.412 -21.678 -15.276 1.00 70.00 77 GLN A O 1
ATOM 595 N N . SER A 1 78 ? -4.985 -22.790 -14.118 1.00 68.12 78 SER A N 1
ATOM 596 C CA . SER A 1 78 ? -6.029 -21.770 -14.302 1.00 68.12 78 SER A CA 1
ATOM 597 C C . SER A 1 78 ? -5.692 -20.416 -13.664 1.00 68.12 78 SER A C 1
ATOM 599 O O . SER A 1 78 ? -6.191 -19.389 -14.115 1.00 68.12 78 SER A O 1
ATOM 601 N N . ILE A 1 79 ? -4.812 -20.402 -12.655 1.00 68.38 79 ILE A N 1
ATOM 602 C CA . ILE A 1 79 ? -4.327 -19.187 -11.982 1.00 68.38 79 ILE A CA 1
ATOM 603 C C . ILE A 1 79 ? -2.901 -18.805 -12.411 1.00 68.38 79 ILE A C 1
ATOM 605 O O . ILE A 1 79 ? -2.243 -18.010 -11.744 1.00 68.38 79 ILE A O 1
ATOM 609 N N . GLY A 1 80 ? -2.421 -19.358 -13.532 1.00 60.59 80 GLY A N 1
ATOM 610 C CA . GLY A 1 80 ? -1.130 -19.006 -14.130 1.00 60.59 80 GLY A CA 1
ATOM 611 C C . GLY A 1 80 ? 0.085 -19.627 -13.436 1.00 60.59 80 GLY A C 1
ATOM 612 O O . GLY A 1 80 ? 1.214 -19.213 -13.693 1.00 60.59 80 GLY A O 1
ATOM 613 N N . ILE A 1 81 ? -0.127 -20.616 -12.565 1.00 64.38 81 ILE A N 1
ATOM 614 C CA . ILE A 1 81 ? 0.933 -21.359 -11.884 1.00 64.38 81 ILE A CA 1
ATOM 615 C C . ILE A 1 81 ? 1.106 -22.706 -12.592 1.00 64.38 81 ILE A C 1
ATOM 617 O O . ILE A 1 81 ? 0.190 -23.525 -12.626 1.00 64.38 81 ILE A O 1
ATOM 621 N N . ASN A 1 82 ? 2.301 -22.982 -13.119 1.00 61.12 82 ASN A N 1
ATOM 622 C CA . ASN A 1 82 ? 2.648 -24.306 -13.646 1.00 61.12 82 ASN A CA 1
ATOM 623 C C . ASN A 1 82 ? 2.816 -25.310 -12.485 1.00 61.12 82 ASN A C 1
ATOM 625 O O . ASN A 1 82 ? 3.932 -25.626 -12.072 1.00 61.12 82 ASN A O 1
ATOM 629 N N . GLY A 1 83 ? 1.702 -25.768 -11.912 1.00 54.53 83 GLY A N 1
ATOM 630 C CA . GLY A 1 83 ? 1.658 -26.933 -11.029 1.00 54.53 83 GLY A CA 1
ATOM 631 C C . GLY A 1 83 ? 1.680 -28.214 -11.862 1.00 54.53 83 GLY A C 1
ATOM 632 O O . GLY A 1 83 ? 1.156 -28.210 -12.971 1.00 54.53 83 GLY A O 1
ATOM 633 N N . GLY A 1 84 ? 2.308 -29.279 -11.352 1.00 57.62 84 GLY A N 1
ATOM 634 C CA . GLY A 1 84 ? 2.372 -30.602 -11.992 1.00 57.62 84 GLY A CA 1
ATOM 635 C C . GLY A 1 84 ? 3.525 -31.474 -11.474 1.00 57.62 84 GLY A C 1
ATOM 636 O O . GLY A 1 84 ? 4.422 -30.983 -10.784 1.00 57.62 84 GLY A O 1
ATOM 637 N N . THR A 1 85 ? 3.513 -32.775 -11.784 1.00 52.72 85 THR A N 1
ATOM 638 C CA . THR A 1 85 ? 4.637 -33.703 -11.538 1.00 52.72 85 THR A CA 1
ATOM 639 C C . THR A 1 85 ? 5.590 -33.694 -12.734 1.00 52.72 85 THR A C 1
ATOM 641 O O . THR A 1 85 ? 5.433 -34.472 -13.672 1.00 52.72 85 THR A O 1
ATOM 644 N N . GLY A 1 86 ? 6.580 -32.801 -12.716 1.00 54.53 86 GLY A N 1
ATOM 645 C CA . GLY A 1 86 ? 7.612 -32.691 -13.751 1.00 54.53 86 GLY A CA 1
ATOM 646 C C . GLY A 1 86 ? 8.732 -31.728 -13.347 1.00 54.53 86 GLY A C 1
ATOM 647 O O . GLY A 1 86 ? 8.578 -30.956 -12.405 1.00 54.53 86 GLY A O 1
ATOM 648 N N . SER A 1 87 ? 9.860 -31.760 -14.066 1.00 52.22 87 SER A N 1
ATOM 649 C CA . SER A 1 87 ? 11.094 -30.993 -13.775 1.00 52.22 87 SER A CA 1
ATOM 650 C C . SER A 1 87 ? 10.936 -29.457 -13.752 1.00 52.22 87 SER A C 1
ATOM 652 O O . SER A 1 87 ? 11.893 -28.760 -13.425 1.00 52.22 87 SER A O 1
ATOM 654 N N . SER A 1 88 ? 9.767 -28.922 -14.108 1.00 54.12 88 SER A N 1
ATOM 655 C CA . SER A 1 88 ? 9.444 -27.489 -14.160 1.00 54.12 88 SER A CA 1
ATOM 656 C C . SER A 1 88 ? 8.423 -27.051 -13.098 1.00 54.12 88 SER A C 1
ATOM 658 O O . SER A 1 88 ? 7.865 -25.960 -13.202 1.00 54.12 88 SER A O 1
ATOM 660 N N . THR A 1 89 ? 8.141 -27.891 -12.097 1.00 56.59 89 THR A N 1
ATOM 661 C CA . THR A 1 89 ? 7.161 -27.585 -11.045 1.00 56.59 89 THR A CA 1
ATOM 662 C C . THR A 1 89 ? 7.724 -26.642 -9.982 1.00 56.59 89 THR A C 1
ATOM 664 O O . THR A 1 89 ? 8.819 -26.851 -9.462 1.00 56.59 89 THR A O 1
ATOM 667 N N . GLN A 1 90 ? 6.960 -25.603 -9.635 1.00 53.84 90 GLN A N 1
ATOM 668 C CA . GLN A 1 90 ? 7.246 -24.715 -8.496 1.00 53.84 90 GLN A CA 1
ATOM 669 C C . GLN A 1 90 ? 6.723 -25.286 -7.162 1.00 53.84 90 GLN A C 1
ATOM 671 O O . GLN A 1 90 ? 6.934 -24.699 -6.100 1.00 53.84 90 GLN A O 1
ATOM 676 N N . CYS A 1 91 ? 6.032 -26.429 -7.192 1.00 53.53 91 CYS A N 1
ATOM 677 C CA . CYS A 1 91 ? 5.504 -27.082 -6.001 1.00 53.53 91 CYS A CA 1
ATOM 678 C C . CYS A 1 91 ? 6.598 -27.913 -5.315 1.00 53.53 91 CYS A C 1
ATOM 680 O O . CYS A 1 91 ? 7.152 -28.836 -5.906 1.00 53.53 91 CYS A O 1
ATOM 682 N N . THR A 1 92 ? 6.874 -27.630 -4.042 1.00 57.38 92 THR A N 1
ATOM 683 C CA . THR A 1 92 ? 7.744 -28.460 -3.195 1.00 57.38 92 THR A CA 1
ATOM 684 C C . THR A 1 92 ? 6.897 -29.185 -2.156 1.00 57.38 92 THR A C 1
ATOM 686 O O . THR A 1 92 ? 6.010 -28.594 -1.538 1.00 57.38 92 THR A O 1
ATOM 689 N N . THR A 1 93 ? 7.135 -30.481 -1.960 1.00 53.50 93 THR A N 1
ATOM 690 C CA . THR A 1 93 ? 6.490 -31.251 -0.893 1.00 53.50 93 THR A CA 1
ATOM 691 C C . THR A 1 93 ? 7.006 -30.743 0.451 1.00 53.50 93 THR A C 1
ATOM 693 O O . THR A 1 93 ? 8.157 -30.981 0.810 1.00 53.50 93 THR A O 1
ATOM 696 N N . LYS A 1 94 ? 6.163 -30.027 1.200 1.00 47.19 94 LYS A N 1
ATOM 697 C CA . LYS A 1 94 ? 6.435 -29.669 2.594 1.00 47.19 94 LYS A CA 1
ATOM 698 C C . LYS A 1 94 ? 5.672 -30.605 3.515 1.00 47.19 94 LYS A C 1
ATOM 700 O O . LYS A 1 94 ? 4.445 -30.625 3.516 1.00 47.19 94 LYS A O 1
ATOM 705 N N . THR A 1 95 ? 6.409 -31.363 4.311 1.00 44.12 95 THR A N 1
ATOM 706 C CA . THR A 1 95 ? 5.839 -32.129 5.415 1.00 44.12 95 THR A CA 1
ATOM 707 C C . THR A 1 95 ? 5.694 -31.186 6.606 1.00 44.12 95 THR A C 1
ATOM 709 O O . THR A 1 95 ? 6.667 -30.930 7.309 1.00 44.12 95 THR A O 1
ATOM 712 N N . GLU A 1 96 ? 4.500 -30.634 6.824 1.00 47.34 96 GLU A N 1
ATOM 713 C CA . GLU A 1 96 ? 4.174 -30.012 8.109 1.00 47.34 96 GLU A CA 1
ATOM 714 C C . GLU A 1 96 ? 3.626 -31.077 9.056 1.00 47.34 96 GLU A C 1
ATOM 716 O O . GLU A 1 96 ? 2.480 -31.513 8.957 1.00 47.34 96 GLU A O 1
ATOM 721 N N . THR A 1 97 ? 4.460 -31.508 9.995 1.00 43.97 97 THR A N 1
ATOM 722 C CA . THR A 1 97 ? 3.993 -32.210 11.189 1.00 43.97 97 THR A CA 1
ATOM 723 C C . THR A 1 97 ? 3.371 -31.182 12.117 1.00 43.97 97 THR A C 1
ATOM 725 O O . THR A 1 97 ? 4.092 -30.434 12.770 1.00 43.97 97 THR A O 1
ATOM 728 N N . THR A 1 98 ? 2.042 -31.136 12.172 1.00 42.62 98 THR A N 1
ATOM 729 C CA . THR A 1 98 ? 1.314 -30.352 13.174 1.00 42.62 98 THR A CA 1
ATOM 730 C C . THR A 1 98 ? 1.504 -31.039 14.531 1.00 42.62 98 THR A C 1
ATOM 732 O O . THR A 1 98 ? 0.991 -32.147 14.716 1.00 42.62 98 THR A O 1
ATOM 735 N N . PRO A 1 99 ? 2.257 -30.464 15.487 1.00 42.44 99 PRO A N 1
ATOM 736 C CA . PRO A 1 99 ? 2.380 -31.061 16.809 1.00 42.44 99 PRO A CA 1
ATOM 737 C C . PRO A 1 99 ? 1.018 -30.996 17.502 1.00 42.44 99 PRO A C 1
ATOM 739 O O . PRO A 1 99 ? 0.309 -29.995 17.371 1.00 42.44 99 PRO A O 1
ATOM 742 N N . ALA A 1 100 ? 0.651 -32.037 18.252 1.00 42.00 100 ALA A N 1
ATOM 743 C CA . ALA A 1 100 ? -0.539 -31.997 19.092 1.00 42.00 100 ALA A CA 1
ATOM 744 C C . ALA A 1 100 ? -0.428 -30.813 20.070 1.00 42.00 100 ALA A C 1
ATOM 746 O O . ALA A 1 100 ? 0.456 -30.783 20.926 1.00 42.00 100 ALA A O 1
ATOM 747 N N . GLN A 1 101 ? -1.297 -29.817 19.902 1.00 43.94 101 GLN A N 1
ATOM 748 C CA . GLN A 1 101 ? -1.404 -28.673 20.801 1.00 43.94 101 GLN A CA 1
ATOM 749 C C . GLN A 1 101 ? -2.191 -29.128 22.035 1.00 43.94 101 GLN A C 1
ATOM 751 O O . GLN A 1 101 ? -3.389 -29.391 21.943 1.00 43.94 101 GLN A O 1
ATOM 756 N N . TYR A 1 102 ? -1.520 -29.243 23.178 1.00 43.34 102 TYR A N 1
ATOM 757 C CA . TYR A 1 102 ? -2.171 -29.420 24.474 1.00 43.34 102 TYR A CA 1
ATOM 758 C C . TYR A 1 102 ? -2.154 -28.080 25.203 1.00 43.34 102 TYR A C 1
ATOM 760 O O . TYR A 1 102 ? -1.091 -27.499 25.410 1.00 43.34 102 TYR A O 1
ATOM 768 N N . THR A 1 103 ? -3.329 -27.585 25.586 1.00 40.62 103 THR A N 1
ATOM 769 C CA . THR A 1 103 ? -3.463 -26.389 26.420 1.00 40.62 103 THR A CA 1
ATOM 770 C C . THR A 1 103 ? -3.635 -26.838 27.868 1.00 40.62 103 THR A C 1
ATOM 772 O O . THR A 1 103 ? -4.647 -27.451 28.206 1.00 40.62 103 THR A O 1
ATOM 775 N N . THR A 1 104 ? -2.663 -26.552 28.730 1.00 44.66 104 THR A N 1
ATOM 776 C CA . THR A 1 104 ? -2.823 -26.742 30.176 1.00 44.66 104 THR A CA 1
ATOM 777 C C . THR A 1 104 ? -3.252 -25.411 30.777 1.00 44.66 104 THR A C 1
ATOM 779 O O . THR A 1 104 ? -2.431 -24.514 30.948 1.00 44.66 104 THR A O 1
ATOM 782 N N . GLU A 1 105 ? -4.543 -25.261 31.064 1.00 40.34 105 GLU A N 1
ATOM 783 C CA . GLU A 1 105 ? -5.053 -24.117 31.818 1.00 40.34 105 GLU A CA 1
ATOM 784 C C . GLU A 1 105 ? -4.873 -24.374 33.319 1.00 40.34 105 GLU A C 1
ATOM 786 O O . GLU A 1 105 ? -5.414 -25.334 33.869 1.00 40.34 105 GLU A O 1
ATOM 791 N N . THR A 1 106 ? -4.117 -23.513 33.999 1.00 45.84 106 THR A N 1
ATOM 792 C CA . THR A 1 106 ? -4.061 -23.472 35.465 1.00 45.84 106 THR A CA 1
ATOM 793 C C . THR A 1 106 ? -4.732 -22.199 35.968 1.00 45.84 106 THR A C 1
ATOM 795 O O . THR A 1 106 ? -4.191 -21.106 35.813 1.00 45.84 106 THR A O 1
ATOM 798 N N . CYS A 1 107 ? -5.886 -22.335 36.627 1.00 50.16 107 CYS A N 1
ATOM 799 C CA . CYS A 1 107 ? -6.420 -21.293 37.504 1.00 50.16 107 CYS A CA 1
ATOM 800 C C . CYS A 1 107 ? -5.599 -21.262 38.797 1.00 50.16 107 CYS A C 1
ATOM 802 O O . CYS A 1 107 ? -5.922 -21.960 39.756 1.00 50.16 107 CYS A O 1
ATOM 804 N N . SER A 1 108 ? -4.554 -20.440 38.854 1.00 46.47 108 SER A N 1
ATOM 805 C CA . SER A 1 108 ? -3.931 -20.078 40.128 1.00 46.47 108 SER A CA 1
ATOM 806 C C . SER A 1 108 ? -4.462 -18.727 40.610 1.00 46.47 108 SER A C 1
ATOM 808 O O . SER A 1 108 ? -3.934 -17.674 40.266 1.00 46.47 108 SER A O 1
ATOM 810 N N . SER A 1 109 ? -5.509 -18.834 41.435 1.00 40.50 109 SER A N 1
ATOM 811 C CA . SER A 1 109 ? -5.757 -18.070 42.669 1.00 40.50 109 SER A CA 1
ATOM 812 C C . SER A 1 109 ? -5.975 -16.548 42.620 1.00 40.50 109 SER A C 1
ATOM 814 O O . SER A 1 109 ? -5.079 -15.755 42.351 1.00 40.50 109 SER A O 1
ATOM 816 N N . LEU A 1 110 ? -7.203 -16.200 43.023 1.00 49.16 110 LEU A N 1
ATOM 817 C CA . LEU A 1 110 ? -7.677 -15.026 43.768 1.00 49.16 110 LEU A CA 1
ATOM 818 C C . LEU A 1 110 ? -6.584 -14.071 44.286 1.00 49.16 110 LEU A C 1
ATOM 820 O O . LEU A 1 110 ? -5.756 -14.443 45.115 1.00 49.16 110 LEU A O 1
ATOM 824 N N . ARG A 1 111 ? -6.664 -12.800 43.877 1.00 40.12 111 ARG A N 1
ATOM 825 C CA . ARG A 1 111 ? -5.958 -11.691 44.528 1.00 40.12 111 ARG A CA 1
ATOM 826 C C . ARG A 1 111 ? -6.825 -11.173 45.676 1.00 40.12 111 ARG A C 1
ATOM 828 O O . ARG A 1 111 ? -7.818 -10.493 45.432 1.00 40.12 111 ARG A O 1
ATOM 835 N N . GLU A 1 112 ? -6.458 -11.491 46.913 1.00 45.34 112 GLU A N 1
ATOM 836 C CA . GLU A 1 112 ? -6.993 -10.792 48.083 1.00 45.34 112 GLU A CA 1
ATOM 837 C C . GLU A 1 112 ? -6.514 -9.334 48.058 1.00 45.34 112 GLU A C 1
ATOM 839 O O .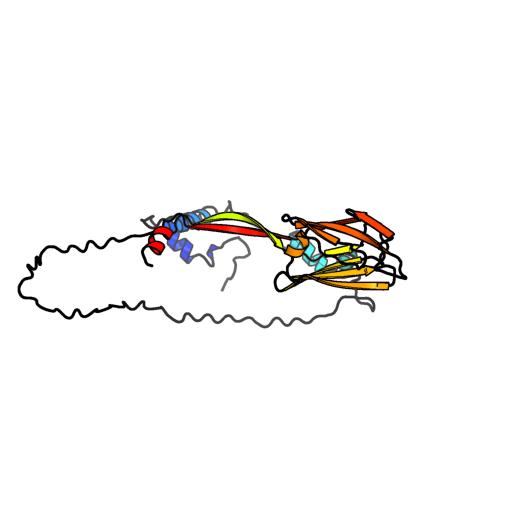 GLU A 1 112 ? -5.315 -9.047 48.023 1.00 45.34 112 GLU A O 1
ATOM 844 N N . VAL A 1 113 ? -7.463 -8.399 48.047 1.00 42.28 113 VAL A N 1
ATOM 845 C CA . VAL A 1 113 ? -7.192 -6.976 48.253 1.00 42.28 113 VAL A CA 1
ATOM 846 C C . VAL A 1 113 ? -7.088 -6.767 49.760 1.00 42.28 113 VAL A C 1
ATOM 848 O O . VAL A 1 113 ? -8.097 -6.652 50.451 1.00 42.28 113 VAL A O 1
ATOM 851 N N . GLY A 1 114 ? -5.865 -6.774 50.287 1.00 41.09 114 GLY A N 1
ATOM 852 C CA . GLY A 1 114 ? -5.617 -6.386 51.672 1.00 41.09 114 GLY A CA 1
ATOM 853 C C . GLY A 1 114 ? -5.996 -4.920 51.880 1.00 41.09 114 GLY A C 1
ATOM 854 O O . GLY A 1 114 ? -5.541 -4.045 51.145 1.00 41.09 114 GLY A O 1
ATOM 855 N N . THR A 1 115 ? -6.828 -4.634 52.879 1.00 46.62 115 THR A N 1
ATOM 856 C CA . THR A 1 115 ? -7.105 -3.264 53.320 1.00 46.62 115 THR A CA 1
ATOM 857 C C . THR A 1 115 ? -5.830 -2.656 53.905 1.00 46.62 115 THR A C 1
ATOM 859 O O . THR A 1 115 ? -5.443 -2.985 55.027 1.00 46.62 115 THR A O 1
ATOM 862 N N . GLN A 1 116 ? -5.169 -1.764 53.167 1.00 40.03 116 GLN A N 1
ATOM 863 C CA . GLN A 1 116 ? -4.137 -0.896 53.730 1.00 40.03 116 GLN A CA 1
ATOM 864 C C . GLN A 1 116 ? -4.820 0.122 54.660 1.00 40.03 116 GLN A C 1
ATOM 866 O O . GLN A 1 116 ? -5.474 1.053 54.195 1.00 40.03 116 GLN A O 1
ATOM 871 N N . GLN A 1 117 ? -4.686 -0.043 55.978 1.00 43.09 117 GLN A N 1
ATOM 872 C CA . GLN A 1 117 ? -4.952 1.044 56.921 1.00 43.09 117 GLN A CA 1
ATOM 873 C C . GLN A 1 117 ? -3.659 1.831 57.144 1.00 43.09 117 GLN A C 1
ATOM 875 O O . GLN A 1 117 ? -2.695 1.322 57.712 1.00 43.09 117 GLN A O 1
ATOM 880 N N . CYS A 1 118 ? -3.640 3.085 56.695 1.00 38.28 118 CYS A N 1
ATOM 881 C CA . CYS A 1 118 ? -2.613 4.046 57.078 1.00 38.28 118 CYS A CA 1
ATOM 882 C C . CYS A 1 118 ? -2.956 4.613 58.459 1.00 38.28 118 CYS A C 1
ATOM 884 O O . CYS A 1 118 ? -3.758 5.538 58.574 1.00 38.28 118 CYS A O 1
ATOM 886 N N . THR A 1 119 ? -2.338 4.088 59.516 1.00 46.19 119 THR A N 1
ATOM 887 C CA . THR A 1 119 ? -2.401 4.717 60.841 1.00 46.19 119 THR A CA 1
ATOM 888 C C . THR A 1 119 ? -1.360 5.832 60.906 1.00 46.19 119 THR A C 1
ATOM 890 O O . THR A 1 119 ? -0.205 5.609 61.262 1.00 46.19 119 THR A O 1
ATOM 893 N N . MET A 1 120 ? -1.755 7.052 60.542 1.00 39.59 120 MET A N 1
ATOM 894 C CA . MET A 1 120 ? -0.970 8.250 60.850 1.00 39.59 120 MET A CA 1
ATOM 895 C C . MET A 1 120 ? -1.123 8.559 62.345 1.00 39.59 120 MET A C 1
ATOM 897 O O . MET A 1 120 ? -2.166 9.035 62.789 1.00 39.59 120 MET A O 1
ATOM 901 N N . GLY A 1 121 ? -0.090 8.273 63.139 1.00 40.19 121 GLY A N 1
ATOM 902 C CA . GLY A 1 121 ? -0.028 8.711 64.533 1.00 40.19 121 GLY A CA 1
ATOM 903 C C . GLY A 1 121 ? 0.130 10.232 64.606 1.00 40.19 121 GLY A C 1
ATOM 904 O O . GLY A 1 121 ? 1.141 10.767 64.158 1.00 40.19 121 GLY A O 1
ATOM 905 N N . ARG A 1 122 ? -0.854 10.942 65.169 1.00 45.94 122 ARG A N 1
ATOM 906 C CA . ARG A 1 122 ? -0.703 12.360 65.539 1.00 45.94 122 ARG A CA 1
ATOM 907 C C . ARG A 1 122 ? 0.027 12.445 66.875 1.00 45.94 122 ARG A C 1
ATOM 909 O O . ARG A 1 122 ? -0.495 11.984 67.886 1.00 45.94 122 ARG A O 1
ATOM 916 N N . THR A 1 123 ? 1.182 13.102 66.903 1.00 39.88 123 THR A N 1
ATOM 917 C CA . THR A 1 123 ? 1.719 13.652 68.153 1.00 39.88 123 THR A CA 1
ATOM 918 C C . THR A 1 123 ? 0.844 14.840 68.538 1.00 39.88 123 THR A C 1
ATOM 920 O O . THR A 1 123 ? 0.846 15.869 67.862 1.00 39.88 123 THR A O 1
ATOM 923 N N . VAL A 1 124 ? 0.037 14.679 69.585 1.00 45.22 124 VAL A N 1
ATOM 924 C CA . VAL A 1 124 ? -0.794 15.757 70.126 1.00 45.22 124 VAL A CA 1
ATOM 925 C C . VAL A 1 124 ? 0.088 16.619 71.022 1.00 45.22 124 VAL A C 1
ATOM 927 O O . VAL A 1 124 ? 0.469 16.193 72.108 1.00 45.22 124 VAL A O 1
ATOM 930 N N . ASN A 1 125 ? 0.419 17.825 70.564 1.00 43.66 125 ASN A N 1
ATOM 931 C CA . ASN A 1 125 ? 0.914 18.877 71.445 1.00 43.66 125 ASN A CA 1
ATOM 932 C C . ASN A 1 125 ? -0.309 19.532 72.093 1.00 43.66 125 ASN A C 1
ATOM 934 O O . ASN A 1 125 ? -1.136 20.118 71.393 1.00 43.66 125 ASN A O 1
ATOM 938 N N . ILE A 1 126 ? -0.461 19.356 73.404 1.00 45.22 126 ILE A N 1
ATOM 939 C CA . ILE A 1 126 ? -1.544 19.967 74.175 1.00 45.22 126 ILE A CA 1
ATOM 940 C C . ILE A 1 126 ? -1.062 21.355 74.585 1.00 45.22 126 ILE A C 1
ATOM 942 O O . ILE A 1 126 ? -0.293 21.490 75.532 1.00 45.22 126 ILE A O 1
ATOM 946 N N . ASP A 1 127 ? -1.497 22.365 73.839 1.00 43.69 127 ASP A N 1
ATOM 947 C CA . ASP A 1 127 ? -1.428 23.760 74.267 1.00 43.69 127 ASP A CA 1
ATOM 948 C C . ASP A 1 127 ? -2.691 24.068 75.090 1.00 43.69 127 ASP A C 1
ATOM 950 O O . ASP A 1 127 ? -3.798 23.676 74.706 1.00 43.69 127 ASP A O 1
ATOM 954 N N . THR A 1 128 ? -2.540 24.690 76.258 1.00 48.06 128 THR A N 1
ATOM 955 C CA . THR A 1 128 ? -3.580 24.758 77.305 1.00 48.06 128 THR A CA 1
ATOM 956 C C . THR A 1 128 ? -4.726 25.741 77.038 1.00 48.06 128 THR A C 1
ATOM 958 O O . THR A 1 128 ? -5.576 25.897 77.906 1.00 48.06 128 THR A O 1
ATOM 961 N N . ASP A 1 129 ? -4.817 26.325 75.840 1.00 47.06 129 ASP A N 1
ATOM 962 C CA . ASP A 1 129 ? -5.860 27.299 75.467 1.00 47.06 129 ASP A CA 1
ATOM 963 C C . ASP A 1 129 ? -6.666 26.919 74.203 1.00 47.06 129 ASP A C 1
ATOM 965 O O . ASP A 1 129 ? -7.250 27.771 73.530 1.00 47.06 129 ASP A O 1
ATOM 969 N N . ALA A 1 130 ? -6.753 25.631 73.858 1.00 41.03 130 ALA A N 1
ATOM 970 C CA . ALA A 1 130 ? -7.606 25.178 72.757 1.00 41.03 130 ALA A CA 1
ATOM 971 C C . ALA A 1 130 ? -9.006 24.749 73.245 1.00 41.03 130 ALA A C 1
ATOM 973 O O . ALA A 1 130 ? -9.171 23.752 73.947 1.00 41.03 130 ALA A O 1
ATOM 974 N N . ASN A 1 131 ? -10.040 25.480 72.817 1.00 48.19 131 ASN A N 1
ATOM 975 C CA . ASN A 1 131 ? -11.441 25.076 72.948 1.00 48.19 131 ASN A CA 1
ATOM 976 C C . ASN A 1 131 ? -11.731 23.904 71.994 1.00 48.19 131 ASN A C 1
ATOM 978 O O . ASN A 1 131 ? -12.024 24.105 70.813 1.00 48.19 131 ASN A O 1
ATOM 982 N N . PHE A 1 132 ? -11.626 22.671 72.486 1.00 44.78 132 PHE A N 1
ATOM 983 C CA . PHE A 1 132 ? -11.975 21.482 71.714 1.00 44.78 132 PHE A CA 1
ATOM 984 C C . PHE A 1 132 ? -13.499 21.333 71.647 1.00 44.78 132 PHE A C 1
ATOM 986 O O . PHE A 1 132 ? -14.131 20.796 72.555 1.00 44.78 132 PHE A O 1
ATOM 993 N N . GLN A 1 133 ? -14.104 21.786 70.546 1.00 41.47 133 GLN A N 1
ATOM 994 C CA . GLN A 1 133 ? -15.464 21.382 70.186 1.00 41.47 133 GLN A CA 1
ATOM 995 C C . GLN A 1 133 ? -15.440 19.934 69.678 1.00 41.47 133 GLN A C 1
ATOM 997 O O . GLN A 1 133 ? -15.431 19.683 68.476 1.00 41.47 133 GLN A O 1
ATOM 1002 N N . CYS A 1 134 ? -15.397 18.971 70.602 1.00 44.75 134 CYS A N 1
ATOM 1003 C CA . CYS A 1 134 ? -15.345 17.536 70.297 1.00 44.75 134 CYS A CA 1
ATOM 1004 C C . CYS A 1 134 ? -16.589 16.993 69.565 1.00 44.75 134 CYS A C 1
ATOM 1006 O O . CYS A 1 134 ? -16.543 15.867 69.082 1.00 44.75 134 CYS A O 1
ATOM 1008 N N . ASP A 1 135 ? -17.656 17.790 69.435 1.00 45.72 135 ASP A N 1
ATOM 1009 C CA . ASP A 1 135 ? -18.912 17.390 68.784 1.00 45.72 135 ASP A CA 1
ATOM 1010 C C . ASP A 1 135 ? -19.097 17.954 67.367 1.00 45.72 135 ASP A C 1
ATOM 1012 O O . ASP A 1 135 ? -20.106 17.676 66.720 1.00 45.72 135 ASP A O 1
ATOM 1016 N N . GLN A 1 136 ? -18.141 18.730 66.845 1.00 42.25 136 GLN A N 1
ATOM 1017 C CA . GLN A 1 136 ? -18.200 19.203 65.461 1.00 42.25 136 GLN A CA 1
ATOM 1018 C C . GLN A 1 136 ? -17.118 18.534 64.620 1.00 42.25 136 GLN A C 1
ATOM 1020 O O . GLN A 1 136 ? -15.995 19.019 64.485 1.00 42.25 136 GLN A O 1
ATOM 1025 N N . THR A 1 137 ? -17.471 17.412 63.996 1.00 42.56 137 THR A N 1
ATOM 1026 C CA . THR A 1 137 ? -16.691 16.863 62.887 1.00 42.56 137 THR A CA 1
ATOM 1027 C C . THR A 1 137 ? -16.872 17.755 61.657 1.00 42.56 137 THR A C 1
ATOM 1029 O O . THR A 1 137 ? -17.706 17.480 60.797 1.00 42.56 137 THR A O 1
ATOM 1032 N N . VAL A 1 138 ? -16.069 18.813 61.529 1.00 47.59 138 VAL A N 1
ATOM 1033 C CA . VAL A 1 138 ? -15.786 19.439 60.224 1.00 47.59 138 VAL A CA 1
ATOM 1034 C C . VAL A 1 138 ? -14.841 18.525 59.452 1.00 47.59 138 VAL A C 1
ATOM 1036 O O . VAL A 1 138 ? -13.661 18.798 59.318 1.00 47.59 138 VAL A O 1
ATOM 1039 N N . ASN A 1 139 ? -15.361 17.384 59.014 1.00 46.16 139 ASN A N 1
ATOM 1040 C CA . ASN A 1 139 ? -14.739 16.506 58.029 1.00 46.16 139 ASN A CA 1
ATOM 1041 C C . ASN A 1 139 ? -15.880 15.838 57.262 1.00 46.16 139 ASN A C 1
ATOM 1043 O O . ASN A 1 139 ? -16.186 14.660 57.451 1.00 46.16 139 ASN A O 1
ATOM 1047 N N . ALA A 1 140 ? -16.568 16.626 56.435 1.00 43.72 140 ALA A N 1
ATOM 1048 C CA . ALA A 1 140 ? -17.403 16.058 55.394 1.00 43.72 140 ALA A CA 1
ATOM 1049 C C . ALA A 1 140 ? -16.460 15.356 54.409 1.00 43.72 140 ALA A C 1
ATOM 1051 O O . ALA A 1 140 ? -15.696 16.008 53.701 1.00 43.72 140 ALA A O 1
ATOM 1052 N N . TYR A 1 141 ? -16.468 14.026 54.408 1.00 46.31 141 TYR A N 1
ATOM 1053 C CA . TYR A 1 141 ? -15.867 13.265 53.323 1.00 46.31 141 TYR A CA 1
ATOM 1054 C C . TYR A 1 141 ? -16.705 13.519 52.069 1.00 46.31 141 TYR A C 1
ATOM 1056 O O . TYR A 1 141 ? -17.860 13.101 51.991 1.00 46.31 141 TYR A O 1
ATOM 1064 N N . GLU A 1 142 ? -16.139 14.236 51.103 1.00 45.75 142 GLU A N 1
ATOM 1065 C CA . GLU A 1 142 ? -16.735 14.387 49.782 1.00 45.75 142 GLU A CA 1
ATOM 1066 C C . GLU A 1 142 ? -16.351 13.153 48.954 1.00 45.75 142 GLU A C 1
ATOM 1068 O O . GLU A 1 142 ? -15.203 12.992 48.545 1.00 45.75 142 GLU A O 1
ATOM 1073 N N . ASN A 1 143 ? -17.300 12.236 48.750 1.00 49.59 143 ASN A N 1
ATOM 1074 C CA . ASN A 1 143 ? -17.121 11.137 47.805 1.00 49.59 143 ASN A CA 1
ATOM 1075 C C . ASN A 1 143 ? -17.365 11.678 46.392 1.00 49.59 143 ASN A C 1
ATOM 1077 O O . ASN A 1 143 ? -18.509 11.724 45.940 1.00 49.59 143 ASN A O 1
ATOM 1081 N N . LEU A 1 144 ? -16.304 12.093 45.698 1.00 52.69 144 LEU A N 1
ATOM 1082 C CA . LEU A 1 144 ? -16.383 12.345 44.262 1.00 52.69 144 LEU A CA 1
ATOM 1083 C C . LEU A 1 144 ? -16.218 11.017 43.516 1.00 52.69 144 LEU A C 1
ATOM 1085 O O . LEU A 1 144 ? -15.175 10.373 43.588 1.00 52.69 144 LEU A O 1
ATOM 1089 N N . SER A 1 145 ? -17.261 10.621 42.794 1.00 55.66 145 SER A N 1
ATOM 1090 C CA . SER A 1 145 ? -17.214 9.531 41.825 1.00 55.66 145 SER A CA 1
ATOM 1091 C C . SER A 1 145 ? -17.253 10.165 40.443 1.00 55.66 145 SER A C 1
ATOM 1093 O O . SER A 1 145 ? -18.215 10.866 40.135 1.00 55.66 145 SER A O 1
ATOM 1095 N N . CYS A 1 146 ? -16.235 9.935 39.618 1.00 58.59 146 CYS A N 1
ATOM 1096 C CA . CYS A 1 146 ? -16.400 10.082 38.177 1.00 58.59 146 CYS A CA 1
ATOM 1097 C C . CYS A 1 146 ? -16.837 8.732 37.597 1.00 58.59 146 CYS A C 1
ATOM 1099 O O . CYS A 1 146 ? -16.568 7.683 38.190 1.00 58.59 146 CYS A O 1
ATOM 1101 N N . ASP A 1 147 ? -17.581 8.756 36.496 1.00 57.44 147 ASP A N 1
ATOM 1102 C CA . ASP A 1 147 ? -17.888 7.550 35.736 1.00 57.44 147 ASP A CA 1
ATOM 1103 C C . ASP A 1 147 ? -17.159 7.603 34.393 1.00 57.44 147 ASP A C 1
ATOM 1105 O O . ASP A 1 147 ? -16.926 8.674 33.846 1.00 57.44 147 ASP A O 1
ATOM 1109 N N . ASP A 1 148 ? -16.782 6.442 33.870 1.00 55.44 148 ASP A N 1
ATOM 1110 C CA . ASP A 1 148 ? -16.245 6.306 32.512 1.00 55.44 148 ASP A CA 1
ATOM 1111 C C . ASP A 1 148 ? -17.388 5.993 31.523 1.00 55.44 148 ASP A C 1
ATOM 1113 O O . ASP A 1 148 ? -17.241 5.245 30.558 1.00 55.44 148 ASP A O 1
ATOM 1117 N N . SER A 1 149 ? -18.606 6.486 31.794 1.00 53.31 149 SER A N 1
ATOM 1118 C CA . SER A 1 149 ? -19.792 6.125 31.000 1.00 53.31 149 SER A CA 1
ATOM 1119 C C . SER A 1 149 ? -19.810 6.794 29.627 1.00 53.31 149 SER A C 1
ATOM 1121 O O . SER A 1 149 ? -20.650 6.467 28.786 1.00 53.31 149 SER A O 1
ATOM 1123 N N . THR A 1 150 ? -18.873 7.711 29.373 1.00 56.03 150 THR A N 1
ATOM 1124 C CA . THR A 1 150 ? -18.768 8.457 28.119 1.00 56.03 150 THR A CA 1
ATOM 1125 C C . THR A 1 150 ? -17.323 8.547 27.635 1.00 56.03 150 THR A C 1
ATOM 1127 O O . THR A 1 150 ? -16.804 9.630 27.371 1.00 56.03 150 THR A O 1
ATOM 1130 N N . LEU A 1 151 ? -16.673 7.393 27.451 1.00 56.16 151 LEU A N 1
ATOM 1131 C CA . LEU A 1 151 ? -15.485 7.316 26.602 1.00 56.16 151 LEU A CA 1
ATOM 1132 C C . LEU A 1 151 ? -15.907 7.544 25.139 1.00 56.16 151 LEU A C 1
ATOM 1134 O O . LEU A 1 151 ? -16.264 6.620 24.403 1.00 56.16 151 LEU A O 1
ATOM 1138 N N . ALA A 1 152 ? -15.927 8.806 24.717 1.00 59.44 152 ALA A N 1
ATOM 1139 C CA . ALA A 1 152 ? -16.272 9.179 23.354 1.00 59.44 152 ALA A CA 1
ATOM 1140 C C . ALA A 1 152 ? -14.998 9.194 22.501 1.00 59.44 152 ALA A C 1
ATOM 1142 O O . ALA A 1 152 ? -14.250 10.172 22.483 1.00 59.44 152 ALA A O 1
ATOM 1143 N N . CYS A 1 153 ? -14.743 8.098 21.785 1.00 65.12 153 CYS A N 1
ATOM 1144 C CA . CYS A 1 153 ? -13.667 8.032 20.800 1.00 65.12 153 CYS A CA 1
ATOM 1145 C C . CYS A 1 153 ? -14.161 8.540 19.443 1.00 65.12 153 CYS A C 1
ATOM 1147 O O . CYS A 1 153 ? -15.081 7.978 18.847 1.00 65.12 153 CYS A O 1
ATOM 1149 N N . THR A 1 154 ? -13.529 9.592 18.934 1.00 70.88 154 THR A N 1
ATOM 1150 C CA . THR A 1 154 ? -13.778 10.115 17.587 1.00 70.88 154 THR A CA 1
ATOM 1151 C C . THR A 1 154 ? -12.562 9.869 16.703 1.00 70.88 154 THR A C 1
ATOM 1153 O O . THR A 1 154 ? -11.420 9.872 17.169 1.00 70.88 154 THR A O 1
ATOM 1156 N N . VAL A 1 155 ? -12.798 9.615 15.413 1.00 72.81 155 VAL A N 1
ATOM 1157 C CA . VAL A 1 155 ? -11.713 9.539 14.428 1.00 72.81 155 VAL A CA 1
ATOM 1158 C C . VAL A 1 155 ? -11.210 10.959 14.200 1.00 72.81 155 VAL A C 1
ATOM 1160 O O . VAL A 1 155 ? -11.913 11.781 13.616 1.00 72.81 155 VAL A O 1
ATOM 1163 N N . THR A 1 156 ? -10.005 11.253 14.673 1.00 71.19 156 THR A N 1
ATOM 1164 C CA . THR A 1 156 ? -9.380 12.579 14.555 1.00 71.19 156 THR A CA 1
ATOM 1165 C C . THR A 1 156 ? -8.458 12.698 13.355 1.00 71.19 156 THR A C 1
ATOM 1167 O O . THR A 1 156 ? -8.044 13.800 13.000 1.00 71.19 156 THR A O 1
ATOM 1170 N N . GLY A 1 157 ? -8.154 11.585 12.689 1.00 67.50 157 GLY A N 1
ATOM 1171 C CA . GLY A 1 157 ? -7.358 11.603 11.476 1.00 67.50 157 GLY A CA 1
ATOM 1172 C C . GLY A 1 157 ? -7.164 10.229 10.862 1.00 67.50 157 GLY A C 1
ATOM 1173 O O . GLY A 1 157 ? -7.718 9.224 11.307 1.00 67.50 157 GLY A O 1
ATOM 1174 N N . VAL A 1 158 ? -6.347 10.205 9.816 1.00 68.50 158 VAL A N 1
ATOM 1175 C CA . VAL A 1 158 ? -5.952 9.001 9.095 1.00 68.50 158 VAL A CA 1
ATOM 1176 C C . VAL A 1 158 ? -4.436 9.026 8.960 1.00 68.50 158 VAL A C 1
ATOM 1178 O O . VAL A 1 158 ? -3.866 10.026 8.524 1.00 68.50 158 VAL A O 1
ATOM 1181 N N . GLN A 1 159 ? -3.778 7.943 9.362 1.00 78.12 159 GLN A N 1
ATOM 1182 C CA . GLN A 1 159 ? -2.338 7.778 9.217 1.00 78.12 159 GLN A CA 1
ATOM 1183 C C . GLN A 1 159 ? -2.040 6.822 8.065 1.00 78.12 159 GLN A C 1
ATOM 1185 O O . GLN A 1 159 ? -2.632 5.743 7.964 1.00 78.12 159 GLN A O 1
ATOM 1190 N N . LEU A 1 160 ? -1.082 7.213 7.225 1.00 80.88 160 LEU A N 1
ATOM 1191 C CA . LEU A 1 160 ? -0.579 6.382 6.141 1.00 80.88 160 LEU A CA 1
ATOM 1192 C C . LEU A 1 160 ? 0.023 5.091 6.708 1.00 80.88 160 LEU A C 1
ATOM 1194 O O . LEU A 1 160 ? 0.830 5.123 7.637 1.00 80.88 160 LEU A O 1
ATOM 1198 N N . GLN A 1 161 ? -0.373 3.958 6.144 1.00 83.06 161 GLN A N 1
ATOM 1199 C CA . GLN A 1 161 ? 0.157 2.641 6.459 1.00 83.06 161 GLN A CA 1
ATOM 1200 C C . GLN A 1 161 ? 0.824 2.064 5.222 1.00 83.06 161 GLN A C 1
ATOM 1202 O O . GLN A 1 161 ? 0.335 2.189 4.101 1.00 83.06 161 GLN A O 1
ATOM 1207 N N . CYS A 1 162 ? 1.954 1.403 5.431 1.00 82.00 162 CYS A N 1
ATOM 1208 C CA . CYS A 1 162 ? 2.689 0.839 4.320 1.00 82.00 162 CYS A CA 1
ATOM 1209 C C . CYS A 1 162 ? 1.888 -0.296 3.662 1.00 82.00 162 CYS A C 1
ATOM 1211 O O . CYS A 1 162 ? 1.491 -1.247 4.336 1.00 82.00 162 CYS A O 1
ATOM 1213 N N . ALA A 1 163 ? 1.706 -0.221 2.342 1.00 84.81 163 ALA A N 1
ATOM 1214 C CA . ALA A 1 163 ? 1.281 -1.349 1.518 1.00 84.81 163 ALA A CA 1
ATOM 1215 C C . ALA A 1 163 ? 2.371 -1.639 0.486 1.00 84.81 163 ALA A C 1
ATOM 1217 O O . ALA A 1 163 ? 2.830 -0.726 -0.203 1.00 84.81 163 ALA A O 1
ATOM 1218 N N . SER A 1 164 ? 2.813 -2.897 0.413 1.00 88.19 164 SER A N 1
ATOM 1219 C CA . SER A 1 164 ? 3.860 -3.266 -0.539 1.00 88.19 164 SER A CA 1
ATOM 1220 C C . SER A 1 164 ? 3.285 -3.245 -1.951 1.00 88.19 164 SER A C 1
ATOM 1222 O O . SER A 1 164 ? 2.175 -3.727 -2.171 1.00 88.19 164 SER A O 1
ATOM 1224 N N . THR A 1 165 ? 4.031 -2.694 -2.901 1.00 90.00 165 THR A N 1
ATOM 1225 C CA . THR A 1 165 ? 3.617 -2.599 -4.302 1.00 90.00 165 THR A CA 1
ATOM 1226 C C . THR A 1 165 ? 4.791 -2.870 -5.234 1.00 90.00 165 THR A C 1
ATOM 1228 O O . THR A 1 165 ? 5.948 -2.638 -4.884 1.00 90.00 165 THR A O 1
ATOM 1231 N N . SER A 1 166 ? 4.489 -3.365 -6.428 1.00 92.25 166 SER A N 1
ATOM 1232 C CA . SER A 1 166 ? 5.449 -3.576 -7.506 1.00 92.25 166 SER A CA 1
ATOM 1233 C C . SER A 1 166 ? 4.803 -3.130 -8.805 1.00 92.25 166 SER A C 1
ATOM 1235 O O . SER A 1 166 ? 3.672 -3.519 -9.104 1.00 92.25 166 SER A O 1
ATOM 1237 N N . THR A 1 167 ? 5.486 -2.265 -9.548 1.00 91.12 167 THR A N 1
ATOM 1238 C CA . THR A 1 167 ? 4.952 -1.701 -10.786 1.00 91.12 167 THR A CA 1
ATOM 1239 C C . THR A 1 167 ? 6.067 -1.274 -11.733 1.00 91.12 167 THR A C 1
ATOM 1241 O O . THR A 1 167 ? 7.224 -1.118 -11.337 1.00 91.12 167 THR A O 1
ATOM 1244 N N . LEU A 1 168 ? 5.729 -1.085 -13.005 1.00 91.81 168 LEU A N 1
ATOM 1245 C CA . LEU A 1 168 ? 6.644 -0.493 -13.979 1.00 91.81 168 LEU A CA 1
ATOM 1246 C C . LEU A 1 168 ? 6.807 1.005 -13.704 1.00 91.81 168 LEU A C 1
ATOM 1248 O O . LEU A 1 168 ? 5.910 1.643 -13.155 1.00 91.81 168 LEU A O 1
ATOM 1252 N N . CYS A 1 169 ? 7.925 1.601 -14.119 1.00 88.00 169 CYS A N 1
ATOM 1253 C CA . CYS A 1 169 ? 8.135 3.045 -13.940 1.00 88.00 169 CYS A CA 1
ATOM 1254 C C . CYS A 1 169 ? 7.018 3.891 -14.572 1.00 88.00 169 CYS A C 1
ATOM 1256 O O . CYS A 1 169 ? 6.643 4.921 -14.026 1.00 88.00 169 CYS A O 1
ATOM 1258 N N . ALA A 1 170 ? 6.480 3.433 -15.703 1.00 86.69 170 ALA A N 1
ATOM 1259 C CA . ALA A 1 170 ? 5.321 3.995 -16.382 1.00 86.69 170 ALA A CA 1
ATOM 1260 C C . ALA A 1 170 ? 4.528 2.863 -17.049 1.00 86.69 170 ALA A C 1
ATOM 1262 O O . ALA A 1 170 ? 5.087 1.803 -17.332 1.00 86.69 170 ALA A O 1
ATOM 1263 N N . SER A 1 171 ? 3.253 3.093 -17.368 1.00 83.94 171 SER A N 1
ATOM 1264 C CA . SER A 1 171 ? 2.402 2.102 -18.059 1.00 83.94 171 SER A CA 1
ATOM 1265 C C . SER A 1 171 ? 2.936 1.666 -19.431 1.00 83.94 171 SER A C 1
ATOM 1267 O O . SER A 1 171 ? 2.659 0.561 -19.885 1.00 83.94 171 SER A O 1
ATOM 1269 N N . TRP A 1 172 ? 3.714 2.532 -20.078 1.00 82.31 172 TRP A N 1
ATOM 1270 C CA . TRP A 1 172 ? 4.347 2.319 -21.381 1.00 82.31 172 TRP A CA 1
ATOM 1271 C C . TRP A 1 172 ? 5.839 1.981 -21.278 1.00 82.31 172 TRP A C 1
ATOM 1273 O O . TRP A 1 172 ? 6.511 1.855 -22.302 1.00 82.31 172 TRP A O 1
ATOM 1283 N N . ALA A 1 173 ? 6.386 1.868 -20.066 1.00 85.75 173 ALA A N 1
ATOM 1284 C CA . ALA A 1 173 ? 7.791 1.539 -19.891 1.00 85.75 173 ALA A CA 1
ATOM 1285 C C . ALA A 1 173 ? 8.058 0.065 -20.227 1.00 85.75 173 ALA A C 1
ATOM 1287 O O . ALA A 1 173 ? 7.241 -0.819 -19.971 1.00 85.75 173 ALA A O 1
ATOM 1288 N N . SER A 1 174 ? 9.246 -0.208 -20.763 1.00 88.19 174 SER A N 1
ATOM 1289 C CA . SER A 1 174 ? 9.747 -1.573 -20.928 1.00 88.19 174 SER A CA 1
ATOM 1290 C C . SER A 1 174 ? 9.955 -2.254 -19.571 1.00 88.19 174 SER A C 1
ATOM 1292 O O . SER A 1 174 ? 10.208 -1.592 -18.564 1.00 88.19 174 SER A O 1
ATOM 1294 N N . SER A 1 175 ? 9.956 -3.590 -19.551 1.00 89.50 175 SER A N 1
ATOM 1295 C CA . SER A 1 175 ? 10.108 -4.401 -18.329 1.00 89.50 175 SER A CA 1
ATOM 1296 C C . SER A 1 175 ? 11.416 -4.178 -17.559 1.00 89.50 175 SER A C 1
ATOM 1298 O O . SER A 1 175 ? 11.525 -4.576 -16.404 1.00 89.50 175 SER A O 1
ATOM 1300 N N . CYS A 1 176 ? 12.415 -3.553 -18.185 1.00 90.38 176 CYS A N 1
ATOM 1301 C CA . CYS A 1 176 ? 13.655 -3.159 -17.526 1.00 90.38 176 CYS A CA 1
ATOM 1302 C C . CYS A 1 176 ? 13.480 -1.996 -16.539 1.00 90.38 176 CYS A C 1
ATOM 1304 O O . CYS A 1 176 ? 14.287 -1.884 -15.624 1.00 90.38 176 CYS A O 1
ATOM 1306 N N . CYS A 1 177 ? 12.436 -1.169 -16.676 1.00 91.19 177 CYS A N 1
ATOM 1307 C CA . CYS A 1 177 ? 12.164 -0.084 -15.738 1.00 91.19 177 CYS A CA 1
ATOM 1308 C C . CYS A 1 177 ? 11.064 -0.482 -14.754 1.00 91.19 177 CYS A C 1
ATOM 1310 O O . CYS A 1 177 ? 9.878 -0.495 -15.095 1.00 91.19 177 CYS A O 1
ATOM 1312 N N . TRP A 1 178 ? 11.454 -0.761 -13.516 1.00 92.94 178 TRP A N 1
ATOM 1313 C CA . TRP A 1 178 ? 10.550 -1.234 -12.471 1.00 92.94 178 TRP A CA 1
ATOM 1314 C C . TRP A 1 178 ? 10.822 -0.548 -11.139 1.00 92.94 178 TRP A C 1
ATOM 1316 O O . TRP A 1 178 ? 11.921 -0.046 -10.879 1.00 92.94 178 TRP A O 1
ATOM 1326 N N . ILE A 1 179 ? 9.791 -0.525 -10.296 1.00 93.81 179 ILE A N 1
ATOM 1327 C CA . ILE A 1 179 ? 9.817 0.032 -8.948 1.00 93.81 179 ILE A CA 1
ATOM 1328 C C . ILE A 1 179 ? 9.097 -0.925 -8.001 1.00 93.81 179 ILE A C 1
ATOM 1330 O O . ILE A 1 179 ? 7.952 -1.310 -8.238 1.00 93.81 179 ILE A O 1
ATOM 1334 N N . ASN A 1 180 ? 9.770 -1.266 -6.905 1.00 94.38 180 ASN A N 1
ATOM 1335 C CA . ASN A 1 180 ? 9.235 -2.075 -5.819 1.00 94.38 180 ASN A CA 1
ATOM 1336 C C . ASN A 1 180 ? 9.256 -1.263 -4.529 1.00 94.38 180 ASN A C 1
ATOM 1338 O O . ASN A 1 180 ? 10.306 -0.782 -4.107 1.00 94.38 180 ASN A O 1
ATOM 1342 N N . VAL A 1 181 ? 8.106 -1.142 -3.882 1.00 93.25 181 VAL A N 1
ATOM 1343 C CA . VAL A 1 181 ? 7.990 -0.602 -2.529 1.00 93.25 181 VAL A CA 1
ATOM 1344 C C . VAL A 1 181 ? 7.696 -1.773 -1.606 1.00 93.25 181 VAL A C 1
ATOM 1346 O O . VAL A 1 181 ? 6.635 -2.383 -1.694 1.00 93.25 181 VAL A O 1
ATOM 1349 N N . THR A 1 182 ? 8.634 -2.083 -0.720 1.00 93.25 182 THR A N 1
ATOM 1350 C CA . THR A 1 182 ? 8.518 -3.181 0.244 1.00 93.25 182 THR A CA 1
ATOM 1351 C C . THR A 1 182 ? 8.348 -2.615 1.640 1.00 93.25 182 THR A C 1
ATOM 1353 O O . THR A 1 182 ? 9.146 -1.792 2.085 1.00 93.25 182 THR A O 1
ATOM 1356 N N . CYS A 1 183 ? 7.322 -3.066 2.348 1.00 89.88 183 CYS A N 1
ATOM 1357 C CA . CYS A 1 183 ? 7.072 -2.652 3.720 1.00 89.88 183 CYS A CA 1
ATOM 1358 C C . CYS A 1 183 ? 7.926 -3.444 4.698 1.00 89.88 183 CYS A C 1
ATOM 1360 O O . CYS A 1 183 ? 7.947 -4.672 4.668 1.00 89.88 183 CYS A O 1
ATOM 1362 N N . ASN A 1 184 ? 8.593 -2.726 5.592 1.00 88.12 184 ASN A N 1
ATOM 1363 C CA . ASN A 1 184 ? 9.418 -3.297 6.643 1.00 88.12 184 ASN A CA 1
ATOM 1364 C C . ASN A 1 184 ? 8.698 -3.179 7.996 1.00 88.12 184 ASN A C 1
ATOM 1366 O O . ASN A 1 184 ? 7.707 -2.458 8.151 1.00 88.12 184 ASN A O 1
ATOM 1370 N N . ALA A 1 185 ? 9.229 -3.859 9.013 1.00 79.81 185 ALA A N 1
ATOM 1371 C CA . ALA A 1 185 ? 8.751 -3.700 10.381 1.00 79.81 185 ALA A CA 1
ATOM 1372 C C . ALA A 1 185 ? 8.900 -2.241 10.870 1.00 79.81 185 ALA A C 1
ATOM 1374 O O . ALA A 1 185 ? 9.786 -1.500 10.435 1.00 79.81 185 ALA A O 1
ATOM 1375 N N . GLY A 1 186 ? 8.021 -1.823 11.786 1.00 76.25 186 GLY A N 1
ATOM 1376 C CA . GLY A 1 186 ? 8.095 -0.501 12.422 1.00 76.25 186 GLY A CA 1
ATOM 1377 C C . GLY A 1 186 ? 7.634 0.678 11.557 1.00 76.25 186 GLY A C 1
ATOM 1378 O O . GLY A 1 186 ? 8.011 1.810 11.839 1.00 76.25 186 GLY A O 1
ATOM 1379 N N . GLY A 1 187 ? 6.841 0.442 10.504 1.00 80.12 187 GLY A N 1
ATOM 1380 C CA . GLY A 1 187 ? 6.302 1.520 9.660 1.00 80.12 187 GLY A CA 1
ATOM 1381 C C . GLY A 1 187 ? 7.334 2.153 8.718 1.00 80.12 187 GLY A C 1
ATOM 1382 O O . GLY A 1 187 ? 7.141 3.278 8.254 1.00 80.12 187 GLY A O 1
ATOM 1383 N N . SER A 1 188 ? 8.425 1.436 8.442 1.00 88.94 188 SER A N 1
ATOM 1384 C CA . SER A 1 188 ? 9.433 1.805 7.449 1.00 88.94 188 SER A CA 1
ATOM 1385 C C . SER A 1 188 ? 9.167 1.100 6.112 1.00 88.94 188 SER A C 1
ATOM 1387 O O . SER A 1 188 ? 8.421 0.120 6.043 1.00 88.94 188 SER A O 1
ATOM 1389 N N . ALA A 1 189 ? 9.761 1.597 5.031 1.00 92.94 189 ALA A N 1
ATOM 1390 C CA . ALA A 1 189 ? 9.637 1.007 3.701 1.00 92.94 189 ALA A CA 1
ATOM 1391 C C . ALA A 1 189 ? 10.972 1.048 2.956 1.00 92.94 189 ALA A C 1
ATOM 1393 O O . ALA A 1 189 ? 11.798 1.927 3.184 1.00 92.94 189 ALA A O 1
ATOM 1394 N N . THR A 1 190 ? 11.178 0.117 2.038 1.00 94.94 190 THR A N 1
ATOM 1395 C CA . THR A 1 190 ? 12.309 0.117 1.111 1.00 94.94 190 THR A CA 1
ATOM 1396 C C . THR A 1 190 ? 11.773 0.326 -0.293 1.00 94.94 190 THR A C 1
ATOM 1398 O O . THR A 1 190 ? 10.963 -0.464 -0.766 1.00 94.94 190 THR A O 1
ATOM 1401 N N . VAL A 1 191 ? 12.232 1.378 -0.962 1.00 94.94 191 VAL A N 1
ATOM 1402 C CA . VAL A 1 191 ? 11.956 1.637 -2.375 1.00 94.94 191 VAL A CA 1
ATOM 1403 C C . VAL A 1 191 ? 13.145 1.146 -3.184 1.00 94.94 191 VAL A C 1
ATOM 1405 O O . VAL A 1 191 ? 14.262 1.631 -3.009 1.00 94.94 191 VAL A O 1
ATOM 1408 N N . GLN A 1 192 ? 12.915 0.182 -4.061 1.00 95.44 192 GLN A N 1
ATOM 1409 C CA . GLN A 1 192 ? 13.887 -0.295 -5.033 1.00 95.44 192 GLN A CA 1
ATOM 1410 C C . GLN A 1 192 ? 13.449 0.136 -6.423 1.00 95.44 192 GLN A C 1
ATOM 1412 O O . GLN A 1 192 ? 12.273 0.035 -6.762 1.00 95.44 192 GLN A O 1
ATOM 1417 N N . HIS A 1 193 ? 14.397 0.597 -7.221 1.00 93.88 193 HIS A N 1
ATOM 1418 C CA . HIS A 1 193 ? 14.174 1.020 -8.592 1.00 93.88 193 HIS A CA 1
ATOM 1419 C C . HIS A 1 193 ? 15.245 0.403 -9.482 1.00 93.88 193 HIS A C 1
ATOM 1421 O O . HIS A 1 193 ? 16.428 0.576 -9.199 1.00 93.88 193 HIS A O 1
ATOM 1427 N N . GLY A 1 194 ? 14.835 -0.291 -10.540 1.00 93.31 194 GLY A N 1
ATOM 1428 C CA . GLY A 1 194 ? 15.712 -0.699 -11.635 1.00 93.31 194 GLY A CA 1
ATOM 1429 C C . GLY A 1 194 ? 15.410 0.109 -12.890 1.00 93.31 194 GLY A C 1
ATOM 1430 O O . GLY A 1 194 ? 14.243 0.398 -13.168 1.00 93.31 194 GLY A O 1
ATOM 1431 N N . ASP A 1 195 ? 16.455 0.477 -13.627 1.00 90.94 195 ASP A N 1
ATOM 1432 C CA . ASP A 1 195 ? 16.348 1.192 -14.896 1.00 90.94 195 ASP A CA 1
ATOM 1433 C C . ASP A 1 195 ? 16.758 0.322 -16.101 1.00 90.94 195 ASP A C 1
ATOM 1435 O O . ASP A 1 195 ? 17.276 -0.791 -15.980 1.00 90.94 195 ASP A O 1
ATOM 1439 N N . CYS A 1 196 ? 16.552 0.865 -17.301 1.00 89.81 196 CYS A N 1
ATOM 1440 C CA . CYS A 1 196 ? 16.960 0.226 -18.553 1.00 89.81 196 CYS A CA 1
ATOM 1441 C C . CYS A 1 196 ? 18.425 0.487 -18.947 1.00 89.81 196 CYS A C 1
ATOM 1443 O O . CYS A 1 196 ? 18.879 -0.031 -19.964 1.00 89.81 196 CYS A O 1
ATOM 1445 N N . CYS A 1 197 ? 19.161 1.270 -18.158 1.00 89.88 197 CYS A N 1
ATOM 1446 C CA . CYS A 1 197 ? 20.597 1.496 -18.312 1.00 89.88 197 CYS A CA 1
ATOM 1447 C C . CYS A 1 197 ? 21.434 0.450 -17.545 1.00 89.88 197 CYS A C 1
ATOM 1449 O O . CYS A 1 197 ? 22.652 0.408 -17.710 1.00 89.88 197 CYS A O 1
ATOM 1451 N N . GLY A 1 198 ? 20.795 -0.398 -16.731 1.00 89.94 198 GLY A N 1
ATOM 1452 C CA . GLY A 1 198 ? 21.437 -1.418 -15.902 1.00 89.94 198 GLY A CA 1
ATOM 1453 C C . GLY A 1 198 ? 21.773 -0.954 -14.482 1.00 89.94 198 GLY A C 1
ATOM 1454 O O . GLY A 1 198 ? 22.416 -1.700 -13.742 1.00 89.94 198 GLY A O 1
ATOM 1455 N N . TYR A 1 199 ? 21.346 0.243 -14.074 1.00 90.38 199 TYR A N 1
ATOM 1456 C CA . TYR A 1 199 ? 21.472 0.700 -12.696 1.00 90.38 199 TYR A CA 1
ATOM 1457 C C . TYR A 1 199 ? 20.287 0.239 -11.851 1.00 90.38 199 TYR A C 1
ATOM 1459 O O . TYR A 1 199 ? 19.165 0.021 -12.316 1.00 90.38 199 TYR A O 1
ATOM 1467 N N . SER A 1 200 ? 20.549 0.086 -10.557 1.00 93.06 200 SER A N 1
ATOM 1468 C CA . SER A 1 200 ? 19.512 -0.137 -9.562 1.00 93.06 200 SER A CA 1
ATOM 1469 C C . SER A 1 200 ? 19.794 0.683 -8.319 1.00 93.06 200 SER A C 1
ATOM 1471 O O . SER A 1 200 ? 20.919 0.731 -7.822 1.00 93.06 200 SER A O 1
ATOM 1473 N N . TYR A 1 201 ? 18.747 1.315 -7.812 1.00 93.62 201 TYR A N 1
ATOM 1474 C CA . TYR A 1 201 ? 18.788 2.196 -6.660 1.00 93.62 201 TYR A CA 1
ATOM 1475 C C . TYR A 1 201 ? 17.919 1.614 -5.559 1.00 93.62 201 TYR A C 1
ATOM 1477 O O . TYR A 1 201 ? 16.847 1.065 -5.806 1.00 93.62 201 TYR A O 1
ATOM 1485 N N . THR A 1 202 ? 18.394 1.717 -4.324 1.00 95.69 202 THR A N 1
ATOM 1486 C CA . THR A 1 202 ? 17.639 1.313 -3.141 1.00 95.69 202 THR A CA 1
ATOM 1487 C C . THR A 1 202 ? 17.617 2.470 -2.160 1.00 95.69 202 THR A C 1
ATOM 1489 O O . THR A 1 202 ? 18.663 2.985 -1.766 1.00 95.69 202 THR A O 1
ATOM 1492 N N . LYS A 1 203 ? 16.416 2.871 -1.754 1.00 94.06 203 LYS A N 1
ATOM 1493 C CA . LYS A 1 203 ? 16.171 3.922 -0.776 1.00 94.06 203 LYS A CA 1
ATOM 1494 C C . LYS A 1 203 ? 15.389 3.346 0.393 1.00 94.06 203 LYS A C 1
ATOM 1496 O O . LYS A 1 203 ? 14.274 2.866 0.226 1.00 94.06 203 LYS A O 1
ATOM 1501 N N . VAL A 1 204 ? 15.963 3.431 1.588 1.00 93.06 204 VAL A N 1
ATOM 1502 C CA . VAL A 1 204 ? 15.251 3.098 2.824 1.00 93.06 204 VAL A CA 1
ATOM 1503 C C . VAL A 1 204 ? 14.555 4.352 3.342 1.00 93.06 204 VAL A C 1
ATOM 1505 O O . VAL A 1 204 ? 15.178 5.400 3.519 1.00 93.06 204 VAL A O 1
ATOM 1508 N N . VAL A 1 205 ? 13.255 4.224 3.568 1.00 93.25 205 VAL A N 1
ATOM 1509 C CA . VAL A 1 205 ? 12.355 5.218 4.141 1.00 93.25 205 VAL A CA 1
ATOM 1510 C C . VAL A 1 205 ? 12.098 4.809 5.584 1.00 93.25 205 VAL A C 1
ATOM 1512 O O . VAL A 1 205 ? 11.446 3.799 5.840 1.00 93.25 205 VAL A O 1
ATOM 1515 N N . SER A 1 206 ? 12.624 5.572 6.541 1.00 90.75 206 SER A N 1
ATOM 1516 C CA . SER A 1 206 ? 12.530 5.228 7.967 1.00 90.75 206 SER A CA 1
ATOM 1517 C C . SER A 1 206 ? 11.112 5.354 8.530 1.00 90.75 206 SER A C 1
ATOM 1519 O O . SER A 1 206 ? 10.784 4.678 9.498 1.00 90.75 206 SER A O 1
ATOM 1521 N N . ASN A 1 207 ? 10.270 6.192 7.924 1.00 89.88 207 ASN A N 1
ATOM 1522 C CA . ASN A 1 207 ? 8.871 6.369 8.296 1.00 89.88 207 ASN A CA 1
ATOM 1523 C C . ASN A 1 207 ? 8.038 6.647 7.041 1.00 89.88 207 ASN A C 1
ATOM 1525 O O . ASN A 1 207 ? 8.354 7.572 6.289 1.00 89.88 207 ASN A O 1
ATOM 1529 N N . VAL A 1 208 ? 6.967 5.879 6.827 1.00 88.81 208 VAL A N 1
ATOM 1530 C CA . VAL A 1 208 ? 6.091 6.017 5.651 1.00 88.81 208 VAL A CA 1
ATOM 1531 C C . VAL A 1 208 ? 5.475 7.408 5.478 1.00 88.81 208 VAL A C 1
ATOM 1533 O O . VAL A 1 208 ? 5.188 7.806 4.355 1.00 88.81 208 VAL A O 1
ATOM 1536 N N . SER A 1 209 ? 5.364 8.219 6.528 1.00 88.56 209 SER A N 1
ATOM 1537 C CA . SER A 1 209 ? 4.928 9.615 6.397 1.00 88.56 209 SER A CA 1
ATOM 1538 C C . SER A 1 209 ? 5.862 10.468 5.523 1.00 88.56 209 SER A C 1
ATOM 1540 O O . SER A 1 209 ? 5.436 11.502 5.022 1.00 88.56 209 SER A O 1
ATOM 1542 N N . GLN A 1 210 ? 7.107 10.044 5.265 1.00 91.75 210 GLN A N 1
ATOM 1543 C CA . GLN A 1 210 ? 8.012 10.727 4.323 1.00 91.75 210 GLN A CA 1
ATOM 1544 C C . GLN A 1 210 ? 7.509 10.692 2.875 1.00 91.75 210 GLN A C 1
ATOM 1546 O O . GLN A 1 210 ? 7.868 11.566 2.085 1.00 91.75 210 GLN A O 1
ATOM 1551 N N . PHE A 1 211 ? 6.642 9.737 2.521 1.00 92.44 211 PHE A N 1
ATOM 1552 C CA . PHE A 1 211 ? 5.990 9.741 1.214 1.00 92.44 211 PHE A CA 1
ATOM 1553 C C . PHE A 1 211 ? 5.064 10.950 1.033 1.00 92.44 211 PHE A C 1
ATOM 1555 O O . PHE A 1 211 ? 4.858 11.371 -0.099 1.00 92.44 211 PHE A O 1
ATOM 1562 N N . LEU A 1 212 ? 4.577 11.574 2.114 1.00 90.62 212 LEU A N 1
ATOM 1563 C CA . LEU A 1 212 ? 3.777 12.803 2.031 1.00 90.62 212 LEU A CA 1
ATOM 1564 C C . LEU A 1 212 ? 4.589 13.998 1.506 1.00 90.62 212 LEU A C 1
ATOM 1566 O O . LEU A 1 212 ? 4.049 14.858 0.819 1.00 90.62 212 LEU A O 1
ATOM 1570 N N . SER A 1 213 ? 5.892 14.044 1.800 1.00 90.31 213 SER A N 1
ATOM 1571 C CA . SER A 1 213 ? 6.815 15.071 1.290 1.00 90.31 213 SER A CA 1
ATOM 1572 C C . SER A 1 213 ? 7.505 14.686 -0.026 1.00 90.31 213 SER A C 1
ATOM 1574 O O . SER A 1 213 ? 8.264 15.483 -0.577 1.00 90.31 213 SER A O 1
ATOM 1576 N N . GLY A 1 214 ? 7.254 13.473 -0.526 1.00 92.81 214 GLY A N 1
ATOM 1577 C CA . GLY A 1 214 ? 7.895 12.916 -1.711 1.00 92.81 214 GLY A CA 1
ATOM 1578 C C . GLY A 1 214 ? 9.219 12.206 -1.402 1.00 92.81 214 GLY A C 1
ATOM 1579 O O . GLY A 1 214 ? 10.147 12.791 -0.842 1.00 92.81 214 GLY A O 1
ATOM 1580 N N . VAL A 1 215 ? 9.334 10.945 -1.816 1.00 94.12 215 VAL A N 1
ATOM 1581 C CA . VAL A 1 215 ? 10.552 10.128 -1.688 1.00 94.12 215 VAL A CA 1
ATOM 1582 C C . VAL A 1 215 ? 11.221 10.010 -3.048 1.00 94.12 215 VAL A C 1
ATOM 1584 O O . VAL A 1 215 ? 10.617 9.488 -3.983 1.00 94.12 215 VAL A O 1
ATOM 1587 N N . THR A 1 216 ? 12.474 10.459 -3.161 1.00 94.56 216 THR A N 1
ATOM 1588 C CA . THR A 1 216 ? 13.259 10.277 -4.387 1.00 94.56 216 THR A CA 1
ATOM 1589 C C . THR A 1 216 ? 13.749 8.841 -4.524 1.00 94.56 216 THR A C 1
ATOM 1591 O O . THR A 1 216 ? 14.227 8.245 -3.554 1.00 94.56 216 THR A O 1
ATOM 1594 N N . TYR A 1 217 ? 13.655 8.292 -5.734 1.00 92.38 217 TYR A N 1
ATOM 1595 C CA . TYR A 1 217 ? 14.055 6.908 -6.015 1.00 92.38 217 TYR A CA 1
ATOM 1596 C C . TYR A 1 217 ? 15.089 6.769 -7.138 1.00 92.38 217 TYR A C 1
ATOM 159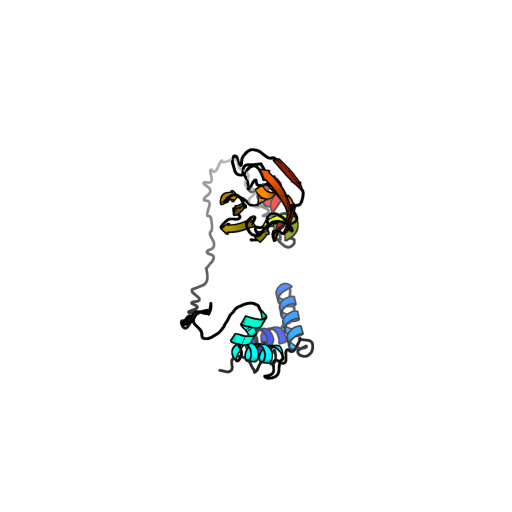8 O O . TYR A 1 217 ? 15.634 5.683 -7.321 1.00 92.38 217 TYR A O 1
ATOM 1606 N N . ASN A 1 218 ? 15.394 7.847 -7.862 1.00 90.88 218 ASN A N 1
ATOM 1607 C CA . ASN A 1 218 ? 16.466 7.883 -8.853 1.00 90.88 218 ASN A CA 1
ATOM 1608 C C . ASN A 1 218 ? 17.357 9.134 -8.648 1.00 90.88 218 ASN A C 1
ATOM 1610 O O . ASN A 1 218 ? 16.946 10.078 -7.962 1.00 90.88 218 ASN A O 1
ATOM 1614 N N . PRO A 1 219 ? 18.580 9.153 -9.205 1.00 89.31 219 PRO A N 1
ATOM 1615 C CA . PRO A 1 219 ? 19.512 10.273 -9.041 1.00 89.31 219 PRO A CA 1
ATOM 1616 C C . PRO A 1 219 ? 19.104 11.540 -9.802 1.00 89.31 219 PRO A C 1
ATOM 1618 O O . PRO A 1 219 ? 19.495 12.631 -9.396 1.00 89.31 219 PRO A O 1
ATOM 1621 N N . ALA A 1 220 ? 18.299 11.416 -10.858 1.00 90.62 220 ALA A N 1
ATOM 1622 C CA . ALA A 1 220 ? 17.809 12.553 -11.633 1.00 90.62 220 ALA A CA 1
ATOM 1623 C C . ALA A 1 220 ? 16.672 13.334 -10.942 1.00 90.62 220 ALA A C 1
ATOM 1625 O O . ALA A 1 220 ? 16.379 14.454 -11.348 1.00 90.62 220 ALA A O 1
ATOM 1626 N N . GLY A 1 221 ? 16.067 12.786 -9.880 1.00 90.44 221 GLY A N 1
ATOM 1627 C CA . GLY A 1 221 ? 15.092 13.488 -9.038 1.00 90.44 221 GLY A CA 1
ATOM 1628 C C . GLY A 1 221 ? 13.654 12.964 -9.089 1.00 90.44 221 GLY A C 1
ATOM 1629 O O . GLY A 1 221 ? 12.769 13.622 -8.543 1.00 90.44 221 GLY A O 1
ATOM 1630 N N . ALA A 1 222 ? 13.413 11.797 -9.690 1.00 92.69 222 ALA A N 1
ATOM 1631 C CA . ALA A 1 222 ? 12.116 11.128 -9.748 1.00 92.69 222 ALA A CA 1
ATOM 1632 C C . ALA A 1 222 ? 11.608 10.791 -8.344 1.00 92.69 222 ALA A C 1
ATOM 1634 O O . ALA A 1 222 ? 12.389 10.352 -7.487 1.00 92.69 222 ALA A O 1
ATOM 1635 N N . LYS A 1 223 ? 10.308 10.999 -8.103 1.00 94.56 223 LYS A N 1
ATOM 1636 C CA . LYS A 1 223 ? 9.702 10.941 -6.766 1.00 94.56 223 LYS A CA 1
ATOM 1637 C C . LYS A 1 223 ? 8.431 10.107 -6.727 1.00 94.56 223 LYS A C 1
ATOM 1639 O O . LYS A 1 223 ? 7.652 10.085 -7.673 1.00 94.56 223 LYS A O 1
ATOM 1644 N N . ILE A 1 224 ? 8.202 9.484 -5.575 1.00 94.50 224 ILE A N 1
ATOM 1645 C CA . ILE A 1 224 ? 6.911 8.921 -5.173 1.00 94.50 224 ILE A CA 1
ATOM 1646 C C . ILE A 1 224 ? 6.320 9.841 -4.109 1.00 94.50 224 ILE A C 1
ATOM 1648 O O . ILE A 1 224 ? 6.941 10.022 -3.058 1.00 94.50 224 ILE A O 1
ATOM 1652 N N . THR A 1 225 ? 5.130 10.378 -4.354 1.00 94.38 225 THR A N 1
ATOM 1653 C CA . THR A 1 225 ? 4.425 11.271 -3.425 1.00 94.38 225 THR A CA 1
ATOM 1654 C C . THR A 1 225 ? 3.064 10.675 -3.097 1.00 94.38 225 THR A C 1
ATOM 1656 O O . THR A 1 225 ? 2.322 10.309 -4.003 1.00 94.38 225 THR A O 1
ATOM 1659 N N . CYS A 1 226 ? 2.726 10.585 -1.814 1.00 92.25 226 CYS A N 1
ATOM 1660 C CA . CYS A 1 226 ? 1.442 10.074 -1.342 1.00 92.25 226 CYS A CA 1
ATOM 1661 C C . CYS A 1 226 ? 0.626 11.155 -0.637 1.00 92.25 226 CYS A C 1
ATOM 1663 O O . CYS A 1 226 ? 1.170 12.106 -0.081 1.00 92.25 226 CYS A O 1
ATOM 1665 N N . THR A 1 227 ? -0.690 10.986 -0.615 1.00 89.69 227 THR A N 1
ATOM 1666 C CA . THR A 1 227 ? -1.606 11.775 0.209 1.00 89.69 227 THR A CA 1
ATOM 1667 C C . THR A 1 227 ? -1.835 11.102 1.562 1.00 89.69 227 THR A C 1
ATOM 1669 O O . THR A 1 227 ? -1.577 9.913 1.757 1.00 89.69 227 THR A O 1
ATOM 1672 N N . ASN A 1 228 ? -2.394 11.856 2.508 1.00 82.38 228 ASN A N 1
ATOM 1673 C CA . ASN A 1 228 ? -2.860 11.339 3.799 1.00 82.38 228 ASN A CA 1
ATOM 1674 C C . ASN A 1 228 ? -4.023 10.330 3.682 1.00 82.38 228 ASN A C 1
ATOM 1676 O O . ASN A 1 228 ? -4.313 9.624 4.643 1.00 82.38 228 ASN A O 1
ATOM 1680 N N . THR A 1 229 ? -4.661 10.234 2.512 1.00 82.12 229 THR A N 1
ATOM 1681 C CA . THR A 1 229 ? -5.703 9.243 2.199 1.00 82.12 229 THR A CA 1
ATOM 1682 C C . THR A 1 229 ? -5.155 7.960 1.573 1.00 82.12 229 THR A C 1
ATOM 1684 O O . THR A 1 229 ? -5.937 7.078 1.233 1.00 82.12 229 THR A O 1
ATOM 1687 N N . GLY A 1 230 ? -3.836 7.843 1.399 1.00 85.25 230 GLY A N 1
ATOM 1688 C CA . GLY A 1 230 ? -3.204 6.652 0.831 1.00 85.25 230 GLY A CA 1
ATOM 1689 C C . GLY A 1 230 ? -2.960 6.703 -0.673 1.00 85.25 230 GLY A C 1
ATOM 1690 O O . GLY A 1 230 ? -2.290 5.818 -1.190 1.00 85.25 230 GLY A O 1
ATOM 1691 N N . SER A 1 231 ? -3.430 7.719 -1.395 1.00 90.12 231 SER A N 1
ATOM 1692 C CA . SER A 1 231 ? -3.227 7.795 -2.845 1.00 90.12 231 SER A CA 1
ATOM 1693 C C . SER A 1 231 ? -1.821 8.271 -3.176 1.00 90.12 231 SER A C 1
ATOM 1695 O O . SER A 1 231 ? -1.432 9.367 -2.783 1.00 90.12 231 SER A O 1
ATOM 1697 N N . CYS A 1 232 ? -1.068 7.460 -3.913 1.00 91.75 232 CYS A N 1
ATOM 1698 C CA . CYS A 1 232 ? 0.303 7.749 -4.306 1.00 91.75 232 CYS A CA 1
ATOM 1699 C C . CYS A 1 232 ? 0.415 7.945 -5.814 1.00 91.75 232 CYS A C 1
ATOM 1701 O O . CYS A 1 232 ? -0.112 7.149 -6.594 1.00 91.75 232 CYS A O 1
ATOM 1703 N N . SER A 1 233 ? 1.151 8.975 -6.218 1.00 93.25 233 SER A N 1
ATOM 1704 C CA . SER A 1 233 ? 1.542 9.230 -7.599 1.00 93.25 233 SER A CA 1
ATOM 1705 C C . SER A 1 233 ? 3.058 9.233 -7.736 1.00 93.25 233 SER A C 1
ATOM 1707 O O . SER A 1 233 ? 3.810 9.451 -6.780 1.00 93.25 233 SER A O 1
ATOM 1709 N N . MET A 1 234 ? 3.510 8.934 -8.946 1.00 92.56 234 MET A N 1
ATOM 1710 C CA . MET A 1 234 ? 4.921 8.804 -9.272 1.00 92.56 234 MET A CA 1
ATOM 1711 C C . MET A 1 234 ? 5.269 9.773 -10.392 1.00 92.56 234 MET A C 1
ATOM 1713 O O . MET A 1 234 ? 4.545 9.860 -11.387 1.00 92.56 234 MET A O 1
ATOM 1717 N N . THR A 1 235 ? 6.379 10.484 -10.231 1.00 93.50 235 THR A N 1
ATOM 1718 C CA . THR A 1 235 ? 7.028 11.235 -11.307 1.00 93.50 235 THR A CA 1
ATOM 1719 C C . THR A 1 235 ? 8.223 10.446 -11.809 1.00 93.50 235 THR A C 1
ATOM 1721 O O . THR A 1 235 ? 8.875 9.760 -11.026 1.00 93.50 235 THR A O 1
ATOM 1724 N N . PHE A 1 236 ? 8.532 10.552 -13.097 1.00 92.00 236 PHE A N 1
ATOM 1725 C CA . PHE A 1 236 ? 9.705 9.930 -13.698 1.00 92.00 236 PHE A CA 1
ATOM 1726 C C . PHE A 1 236 ? 10.639 10.992 -14.265 1.00 92.00 236 PHE A C 1
ATOM 1728 O O . PHE A 1 236 ? 10.212 11.885 -14.992 1.00 92.00 236 PHE A O 1
ATOM 1735 N N . GLU A 1 237 ? 11.922 10.850 -13.958 1.00 91.62 237 GLU A N 1
ATOM 1736 C CA . GLU A 1 237 ? 13.001 11.656 -14.521 1.00 91.62 237 GLU A CA 1
ATOM 1737 C C . GLU A 1 237 ? 13.850 10.748 -15.398 1.00 91.62 237 GLU A C 1
ATOM 1739 O O . GLU A 1 237 ? 14.512 9.836 -14.894 1.00 91.62 237 GLU A O 1
ATOM 1744 N N . ASN A 1 238 ? 13.817 10.986 -16.704 1.00 88.88 238 ASN A N 1
ATOM 1745 C CA . ASN A 1 238 ? 14.698 10.312 -17.641 1.00 88.88 238 ASN A CA 1
ATOM 1746 C C . ASN A 1 238 ? 16.093 10.948 -17.584 1.00 88.88 238 ASN A C 1
ATOM 1748 O O . ASN A 1 238 ? 16.211 12.152 -17.363 1.00 88.88 238 ASN A O 1
ATOM 1752 N N . TYR A 1 239 ? 17.146 10.175 -17.832 1.00 91.56 239 TYR A N 1
ATOM 1753 C CA . TYR A 1 239 ? 18.534 10.649 -17.816 1.00 91.56 239 TYR A CA 1
ATOM 1754 C C . TYR A 1 239 ? 19.403 9.902 -18.826 1.00 91.56 239 TYR A C 1
ATOM 1756 O O . TYR A 1 239 ? 19.022 8.868 -19.373 1.00 91.56 239 TYR A O 1
ATOM 1764 N N . TYR A 1 240 ? 20.608 10.414 -19.069 1.00 89.56 240 TYR A N 1
ATOM 1765 C CA . TYR A 1 240 ? 21.589 9.714 -19.893 1.00 89.56 240 TYR A CA 1
ATOM 1766 C C . TYR A 1 240 ? 22.181 8.514 -19.151 1.00 89.56 240 TYR A C 1
ATOM 1768 O O . TYR A 1 240 ? 22.695 8.668 -18.046 1.00 89.56 240 TYR A O 1
ATOM 1776 N N . CYS A 1 241 ? 22.243 7.342 -19.791 1.00 90.69 241 CYS A N 1
ATOM 1777 C CA . CYS A 1 241 ? 22.921 6.179 -19.201 1.00 90.69 241 CYS A CA 1
ATOM 1778 C C . CYS A 1 241 ? 24.409 6.440 -18.896 1.00 90.69 241 CYS A C 1
ATOM 1780 O O . CYS A 1 241 ? 24.979 5.795 -18.026 1.00 90.69 241 CYS A O 1
ATOM 1782 N N . SER A 1 242 ? 25.046 7.391 -19.587 1.00 92.12 242 SER A N 1
ATOM 1783 C CA . SER A 1 242 ? 26.421 7.819 -19.301 1.00 92.12 242 SER A CA 1
ATOM 1784 C C . SER A 1 242 ? 26.544 8.720 -18.066 1.00 92.12 242 SER A C 1
ATOM 1786 O O . SER A 1 242 ? 27.637 8.838 -17.516 1.00 92.12 242 SER A O 1
ATOM 1788 N N . ASN A 1 243 ? 25.459 9.371 -17.634 1.00 90.69 243 ASN A N 1
ATOM 1789 C CA . ASN A 1 243 ? 25.429 10.218 -16.445 1.00 90.69 243 ASN A CA 1
ATOM 1790 C C . ASN A 1 243 ? 24.011 10.275 -15.835 1.00 90.69 243 ASN A C 1
ATOM 1792 O O . ASN A 1 243 ? 23.212 11.139 -16.215 1.00 90.69 243 ASN A O 1
ATOM 1796 N N . PRO A 1 244 ? 23.714 9.403 -14.853 1.00 87.94 244 PRO A N 1
ATOM 1797 C CA . PRO A 1 244 ? 22.382 9.290 -14.261 1.00 87.94 244 PRO A CA 1
ATOM 1798 C C . PRO A 1 244 ? 21.876 10.520 -13.501 1.00 87.94 244 PRO A C 1
ATOM 1800 O O . PRO A 1 244 ? 20.689 10.625 -13.211 1.00 87.94 244 PRO A O 1
ATOM 1803 N N . SER A 1 245 ? 22.754 11.466 -13.170 1.00 88.44 245 SER A N 1
ATOM 1804 C CA . SER A 1 245 ? 22.377 12.681 -12.437 1.00 88.44 245 SER A CA 1
ATOM 1805 C C . SER A 1 245 ? 21.863 13.801 -13.345 1.00 88.44 245 SER A C 1
ATOM 1807 O O . SER A 1 245 ? 21.381 14.817 -12.850 1.00 88.44 245 SER A O 1
ATOM 1809 N N . VAL A 1 246 ? 21.993 13.658 -14.667 1.00 90.50 246 VAL A N 1
ATOM 1810 C CA . VAL A 1 246 ? 21.563 14.676 -15.632 1.00 90.50 246 VAL A CA 1
ATOM 1811 C C . VAL A 1 246 ? 20.181 14.311 -16.153 1.00 90.50 246 VAL A C 1
ATOM 1813 O O . VAL A 1 246 ? 20.060 13.433 -17.008 1.00 90.50 246 VAL A O 1
ATOM 1816 N N . SER A 1 247 ? 19.151 15.003 -15.654 1.00 90.19 247 SER A N 1
ATOM 1817 C CA . SER A 1 247 ? 17.795 14.867 -16.192 1.00 90.19 247 SER A CA 1
ATOM 1818 C C . SER A 1 247 ? 17.730 15.374 -17.636 1.00 90.19 247 SER A C 1
ATOM 1820 O O . SER A 1 247 ? 18.267 16.433 -17.971 1.00 90.19 247 SER A O 1
ATOM 1822 N N . ILE A 1 248 ? 17.062 14.600 -18.488 1.00 91.31 248 ILE A N 1
ATOM 1823 C CA . ILE A 1 248 ? 16.770 14.924 -19.891 1.00 91.31 248 ILE A CA 1
ATOM 1824 C C . ILE A 1 248 ? 15.269 15.002 -20.172 1.00 91.31 248 ILE A C 1
ATOM 1826 O O . ILE A 1 248 ? 14.870 15.288 -21.299 1.00 91.31 248 ILE A O 1
ATOM 1830 N N . GLY A 1 249 ? 14.425 14.725 -19.178 1.00 90.00 249 GLY A N 1
ATOM 1831 C CA . GLY A 1 249 ? 12.981 14.778 -19.342 1.00 90.00 249 GLY A CA 1
ATOM 1832 C C . GLY A 1 249 ? 12.236 14.413 -18.069 1.00 90.00 249 GLY A C 1
ATOM 1833 O O . GLY A 1 249 ? 12.518 13.382 -17.463 1.00 90.00 249 GLY A O 1
ATOM 1834 N N . HIS A 1 250 ? 11.250 15.240 -17.736 1.00 92.44 250 HIS A N 1
ATOM 1835 C CA . HIS A 1 250 ? 10.377 15.078 -16.585 1.00 92.44 250 HIS A CA 1
ATOM 1836 C C . HIS A 1 250 ? 8.979 14.651 -17.033 1.00 92.44 250 HIS A C 1
ATOM 1838 O O . HIS A 1 250 ? 8.415 15.236 -17.960 1.00 92.44 250 HIS A O 1
ATOM 1844 N N . TYR A 1 251 ? 8.416 13.656 -16.354 1.00 91.69 251 TYR A N 1
ATOM 1845 C CA . TYR A 1 251 ? 7.071 13.156 -16.607 1.00 91.69 251 TYR A CA 1
ATOM 1846 C C . TYR A 1 251 ? 6.301 13.040 -15.296 1.00 91.69 251 TYR A C 1
ATOM 1848 O O . TYR A 1 251 ? 6.679 12.282 -14.400 1.00 91.69 251 TYR A O 1
ATOM 1856 N N . ASP A 1 252 ? 5.188 13.757 -15.213 1.00 92.44 252 ASP A N 1
ATOM 1857 C CA . ASP A 1 252 ? 4.279 13.697 -14.077 1.00 92.44 252 ASP A CA 1
ATOM 1858 C C . ASP A 1 252 ? 3.300 12.529 -14.189 1.00 92.44 252 ASP A C 1
ATOM 1860 O O . ASP A 1 252 ? 2.856 12.169 -15.280 1.00 92.44 252 ASP A O 1
ATOM 1864 N N . ASN A 1 253 ? 2.902 11.986 -13.036 1.00 89.69 253 ASN A N 1
ATOM 1865 C CA . ASN A 1 253 ? 1.830 10.992 -12.908 1.00 89.69 253 ASN A CA 1
ATOM 1866 C C . ASN A 1 253 ? 1.990 9.781 -13.842 1.00 89.69 253 ASN A C 1
ATOM 1868 O O . ASN A 1 253 ? 1.016 9.263 -14.388 1.00 89.69 253 ASN A O 1
ATOM 1872 N N . VAL A 1 254 ? 3.226 9.312 -14.016 1.00 90.62 254 VAL A N 1
ATOM 1873 C CA . VAL A 1 254 ? 3.540 8.159 -14.876 1.00 90.62 254 VAL A CA 1
ATOM 1874 C C . VAL A 1 254 ? 2.932 6.857 -14.365 1.00 90.62 254 VAL A C 1
ATOM 1876 O O . VAL A 1 254 ? 2.709 5.923 -15.138 1.00 90.62 254 VAL A O 1
ATOM 1879 N N . ASN A 1 255 ? 2.677 6.797 -13.059 1.00 90.25 255 ASN A N 1
ATOM 1880 C CA . ASN A 1 255 ? 2.044 5.676 -12.398 1.00 90.25 255 ASN A CA 1
ATOM 1881 C C . ASN A 1 255 ? 1.401 6.122 -11.080 1.00 90.25 255 ASN A C 1
ATOM 1883 O O . ASN A 1 255 ? 1.742 7.169 -10.518 1.00 90.25 255 ASN A O 1
ATOM 1887 N N . SER A 1 256 ? 0.481 5.304 -10.583 1.00 90.12 256 SER A N 1
ATOM 1888 C CA . SER A 1 256 ? -0.218 5.532 -9.325 1.00 90.12 256 SER A CA 1
ATOM 1889 C C . SER A 1 256 ? -0.531 4.216 -8.634 1.00 90.12 256 SER A C 1
ATOM 1891 O O . SER A 1 256 ? -0.878 3.230 -9.284 1.00 90.12 256 SER A O 1
ATOM 1893 N N . PHE A 1 257 ? -0.474 4.220 -7.312 1.00 89.38 257 PHE A N 1
ATOM 1894 C CA . PHE A 1 257 ? -0.881 3.096 -6.477 1.00 89.38 257 PHE A CA 1
ATOM 1895 C C . PHE A 1 257 ? -1.460 3.621 -5.166 1.00 89.38 257 PHE A C 1
ATOM 1897 O O . PHE A 1 257 ? -1.338 4.804 -4.856 1.00 89.38 257 PHE A O 1
ATOM 1904 N N . ASN A 1 258 ? -2.095 2.745 -4.390 1.00 87.88 258 ASN A N 1
ATOM 1905 C CA . ASN A 1 258 ? -2.620 3.110 -3.081 1.00 87.88 258 ASN A CA 1
ATOM 1906 C C . ASN A 1 258 ? -1.826 2.420 -1.972 1.00 87.88 258 ASN A C 1
ATOM 1908 O O . ASN A 1 258 ? -1.578 1.216 -2.021 1.00 87.88 258 ASN A O 1
ATOM 1912 N N . MET A 1 259 ? -1.455 3.200 -0.966 1.00 86.12 259 MET A N 1
ATOM 1913 C CA . MET A 1 259 ? -1.032 2.726 0.340 1.00 86.12 259 MET A CA 1
ATOM 1914 C C . MET A 1 259 ? -2.245 2.506 1.244 1.00 86.12 259 MET A C 1
ATOM 1916 O O . MET A 1 259 ? -3.306 3.102 1.056 1.00 86.12 259 MET A O 1
ATOM 1920 N N . SER A 1 260 ? -2.078 1.640 2.239 1.00 82.31 260 SER A N 1
ATOM 1921 C CA . SER A 1 260 ? -3.094 1.411 3.262 1.00 82.31 260 SER A CA 1
ATOM 1922 C C . SER A 1 260 ? -3.214 2.630 4.174 1.00 82.31 260 SER A C 1
ATOM 1924 O O . SER A 1 260 ? -2.324 3.476 4.253 1.00 82.31 260 SER A O 1
ATOM 1926 N N . THR A 1 261 ? -4.302 2.705 4.929 1.00 80.56 261 THR A N 1
ATOM 1927 C CA . THR A 1 261 ? -4.510 3.760 5.919 1.00 80.56 261 THR A CA 1
ATOM 1928 C C . THR A 1 261 ? -5.077 3.188 7.206 1.00 80.56 261 THR A C 1
ATOM 1930 O O . THR A 1 261 ? -5.928 2.302 7.155 1.00 80.56 261 THR A O 1
ATOM 1933 N N . SER A 1 262 ? -4.648 3.717 8.349 1.00 75.38 262 SER A N 1
ATOM 1934 C CA . SER A 1 262 ? -5.236 3.405 9.653 1.00 75.38 262 SER A CA 1
ATOM 1935 C C . SER A 1 262 ? -5.923 4.644 10.218 1.00 75.38 262 SER A C 1
ATOM 1937 O O . SER A 1 262 ? -5.323 5.722 10.183 1.00 75.38 262 SER A O 1
ATOM 1939 N N . PRO A 1 263 ? -7.143 4.526 10.764 1.00 72.12 263 PRO A N 1
ATOM 1940 C CA . PRO A 1 263 ? -7.752 5.616 11.511 1.00 72.12 263 PRO A CA 1
ATOM 1941 C C . PRO A 1 263 ? -6.923 5.927 12.761 1.00 72.12 263 PRO A C 1
ATOM 1943 O O . PRO A 1 263 ? -6.388 5.027 13.413 1.00 72.12 263 PRO A O 1
ATOM 1946 N N . VAL A 1 264 ? -6.821 7.214 13.074 1.00 73.50 264 VAL A N 1
ATOM 1947 C CA . VAL A 1 264 ? -6.288 7.733 14.332 1.00 73.50 264 VAL A CA 1
ATOM 1948 C C . VAL A 1 264 ? -7.482 8.131 15.185 1.00 73.50 264 VAL A C 1
ATOM 1950 O O . VAL A 1 264 ? -8.351 8.878 14.730 1.00 73.50 264 VAL A O 1
ATOM 1953 N N . PHE A 1 265 ? -7.533 7.610 16.406 1.00 74.25 265 PHE A N 1
ATOM 1954 C CA . PHE A 1 265 ? -8.607 7.883 17.351 1.00 74.25 265 PHE A CA 1
ATOM 1955 C C . PHE A 1 265 ? -8.110 8.849 18.422 1.00 74.25 265 PHE A C 1
ATOM 1957 O O . PHE A 1 265 ? -7.020 8.665 18.962 1.00 74.25 265 PHE A O 1
ATOM 1964 N N . SER A 1 266 ? -8.924 9.849 18.750 1.00 69.75 266 SER A N 1
ATOM 1965 C CA . SER A 1 266 ? -8.810 10.576 20.013 1.00 69.75 266 SER A CA 1
ATOM 1966 C C . SER A 1 266 ? -10.019 10.226 20.852 1.00 69.75 266 SER A C 1
ATOM 1968 O O . SER A 1 266 ? -11.156 10.377 20.399 1.00 69.75 266 SER A O 1
ATOM 1970 N N . CYS A 1 267 ? -9.767 9.762 22.065 1.00 70.50 267 CYS A N 1
ATOM 1971 C CA . CYS A 1 267 ? -10.802 9.529 23.055 1.00 70.50 267 CYS A CA 1
ATOM 1972 C C . CYS A 1 267 ? -10.759 10.680 24.054 1.00 70.50 267 CYS A C 1
ATOM 1974 O O . CYS A 1 267 ? -9.682 11.070 24.501 1.00 70.50 267 CYS A O 1
ATOM 1976 N N . THR A 1 268 ? -11.921 11.248 24.351 1.00 63.09 268 THR A N 1
ATOM 1977 C CA . THR A 1 268 ? -12.084 12.229 25.424 1.00 63.09 268 THR A CA 1
ATOM 1978 C C . THR A 1 268 ? -12.918 11.574 26.511 1.00 63.09 268 THR A C 1
ATOM 1980 O O . THR A 1 268 ? -13.964 10.990 26.213 1.00 63.09 268 THR A O 1
ATOM 1983 N N . GLU A 1 269 ? -12.445 11.643 27.752 1.00 62.34 269 GLU A N 1
ATOM 1984 C CA . GLU A 1 269 ? -13.186 11.147 28.908 1.00 62.34 269 GLU A CA 1
ATOM 1985 C C . GLU A 1 269 ? -14.273 12.169 29.264 1.00 62.34 269 GLU A C 1
ATOM 1987 O O . GLU A 1 269 ? -14.003 13.233 29.819 1.00 62.34 269 GLU A O 1
ATOM 1992 N N . GLY A 1 270 ? -15.530 11.876 28.929 1.00 56.09 270 GLY A N 1
ATOM 1993 C CA . GLY A 1 270 ? -16.664 12.758 29.235 1.00 56.09 270 GLY A CA 1
ATOM 1994 C C . GLY A 1 270 ? -17.105 12.745 30.707 1.00 56.09 270 GLY A C 1
ATOM 1995 O O . GLY A 1 270 ? -18.052 13.439 31.070 1.00 56.09 270 GLY A O 1
ATOM 1996 N N . GLY A 1 271 ? -16.420 11.975 31.559 1.00 57.66 271 GLY A N 1
ATOM 1997 C CA . GLY A 1 271 ? -16.784 11.701 32.953 1.00 57.66 271 GLY A CA 1
ATOM 1998 C C . GLY A 1 271 ? -16.352 12.734 33.994 1.00 57.66 271 GLY A C 1
ATOM 1999 O O . GLY A 1 271 ? -16.633 12.563 35.180 1.00 57.66 271 GLY A O 1
ATOM 2000 N N . GLY A 1 272 ? -15.630 13.786 33.595 1.00 57.09 272 GLY A N 1
ATOM 2001 C CA . GLY A 1 272 ? -15.120 14.798 34.527 1.00 57.09 272 GLY A CA 1
ATOM 2002 C C . GLY A 1 272 ? -13.959 14.329 35.419 1.00 57.09 272 GLY A C 1
ATOM 2003 O O . GLY A 1 272 ? -13.611 15.035 36.367 1.00 57.09 272 GLY A O 1
ATOM 2004 N N . CYS A 1 273 ? -13.328 13.184 35.119 1.00 61.19 273 CYS A N 1
ATOM 2005 C CA . CYS A 1 273 ? -12.143 12.706 35.843 1.00 61.19 273 CYS A CA 1
ATOM 2006 C C . CYS A 1 273 ? -10.931 13.655 35.678 1.00 61.19 273 CYS A C 1
ATOM 2008 O O . CYS A 1 273 ? -10.108 13.755 36.584 1.00 61.19 273 CYS A O 1
ATOM 2010 N N . GLU A 1 274 ? -10.867 14.450 34.600 1.00 59.25 274 GLU A N 1
ATOM 2011 C CA . GLU A 1 274 ? -9.817 15.464 34.381 1.00 59.25 274 GLU A CA 1
ATOM 2012 C C . GLU A 1 274 ? -9.778 16.546 35.484 1.00 59.25 274 GLU A C 1
ATOM 2014 O O . GLU A 1 274 ? -8.709 16.996 35.900 1.00 59.25 274 GLU A O 1
ATOM 2019 N N . ALA A 1 275 ? -10.944 16.954 36.004 1.00 54.78 275 ALA A N 1
ATOM 2020 C CA . ALA A 1 275 ? -11.050 17.943 37.084 1.00 54.78 275 ALA A CA 1
ATOM 2021 C C . ALA A 1 275 ? -10.702 17.356 38.464 1.00 54.78 275 ALA A C 1
ATOM 2023 O O . ALA A 1 275 ? -10.331 18.095 39.379 1.00 54.78 275 ALA A O 1
ATOM 2024 N N . LEU A 1 276 ? -10.819 16.033 38.611 1.00 57.19 276 LEU A N 1
ATOM 2025 C CA . LEU A 1 276 ? -10.402 15.293 39.799 1.00 57.19 276 LEU A CA 1
ATOM 2026 C C . LEU A 1 276 ? -8.885 15.128 39.846 1.00 57.19 276 LEU A C 1
ATOM 2028 O O . LEU A 1 276 ? -8.278 15.476 40.858 1.00 57.19 276 LEU A O 1
ATOM 2032 N N . ASP A 1 277 ? -8.280 14.712 38.733 1.00 55.59 277 ASP A N 1
ATOM 2033 C CA . ASP A 1 277 ? -6.830 14.520 38.612 1.00 55.59 277 ASP A CA 1
ATOM 2034 C C . ASP A 1 277 ? -6.048 15.829 38.828 1.00 55.59 277 ASP A C 1
ATOM 2036 O O . ASP A 1 277 ? -4.963 15.836 39.417 1.00 55.59 277 ASP A O 1
ATOM 2040 N N . ALA A 1 278 ? -6.630 16.968 38.432 1.00 53.53 278 ALA A N 1
ATOM 2041 C CA . ALA A 1 278 ? -6.067 18.299 38.660 1.00 53.53 278 ALA A CA 1
ATOM 2042 C C . ALA A 1 278 ? -6.083 18.753 40.137 1.00 53.53 278 ALA A C 1
ATOM 2044 O O . ALA A 1 278 ? -5.304 19.634 40.499 1.00 53.53 278 ALA A O 1
ATOM 2045 N N . ARG A 1 279 ? -6.946 18.182 40.994 1.00 52.12 279 ARG A N 1
ATOM 2046 C CA . ARG A 1 279 ? -7.026 18.507 42.438 1.00 52.12 279 ARG A CA 1
ATOM 2047 C C . ARG A 1 279 ? -6.134 17.614 43.306 1.00 52.12 279 ARG A C 1
ATOM 2049 O O . ARG A 1 279 ? -5.935 17.929 44.476 1.00 52.12 279 ARG A O 1
ATOM 2056 N N . THR A 1 280 ? -5.600 16.527 42.751 1.00 46.94 280 THR A N 1
ATOM 2057 C CA . THR A 1 280 ? -4.683 15.584 43.419 1.00 46.94 280 THR A CA 1
ATOM 2058 C C . THR A 1 280 ? -3.195 15.866 43.173 1.00 46.94 280 THR A C 1
ATOM 2060 O O . THR A 1 280 ? -2.357 15.067 43.594 1.00 46.94 280 THR A O 1
ATOM 2063 N N . ARG A 1 281 ? -2.849 16.987 42.525 1.00 39.91 281 ARG A N 1
ATOM 2064 C CA . ARG A 1 281 ? -1.465 17.452 42.333 1.00 39.91 281 ARG A CA 1
ATOM 2065 C C . ARG A 1 281 ? -1.060 18.547 43.310 1.00 39.91 281 ARG A C 1
ATOM 2067 O O . ARG A 1 281 ? -1.896 19.436 43.575 1.00 39.91 281 ARG A O 1
#

pLDDT: mean 71.3, std 18.5, range [35.09, 95.69]

Foldseek 3Di:
DDDDPQQLPPPCVVCVVVLVVLVPDDDDPPPVNVVSSVVSPVCVVPSPVPPRDPDDCPPPVNVVVVCCVVPVQVVCVVVVARDDPDPPHPDDDDDDDDPPDDDDDDPPDDDDPDDDDDPDDDPDDDDPPDPDPVPDPPPDDDDDDFDQPAFDKDQPAKAFAADWDKDALFPPDDPQWIWTWADDPPQKIWIWTGHPLGDIFIDIGNHPCVLCVWDAGFLCGKTWHADSQFKIFTKDFDDDSVDRNDGPDIGTRRDIDGTDMDTDIDTDRPRCVVVVVVVVD